Protein AF-A0A838SWS9-F1 (afdb_monomer_lite)

pLDDT: mean 94.21, std 5.0, range [66.69, 98.69]

Radius of gyration: 20.94 Å; chains: 1; bounding box: 54×45×56 Å

Structure (mmCIF, N/CA/C/O backbone):
data_AF-A0A838SWS9-F1
#
_entry.id   AF-A0A838SWS9-F1
#
loop_
_atom_site.group_PDB
_atom_site.id
_atom_site.type_symbol
_atom_site.label_atom_id
_atom_site.label_alt_id
_atom_site.label_comp_id
_atom_site.label_asym_id
_atom_site.label_entity_id
_atom_site.label_seq_id
_atom_site.pdbx_PDB_ins_code
_atom_site.Cartn_x
_atom_site.Cartn_y
_atom_site.Cartn_z
_atom_site.occupancy
_atom_site.B_iso_or_equiv
_atom_site.auth_seq_id
_atom_site.auth_comp_id
_atom_site.auth_asym_id
_atom_site.auth_atom_id
_atom_site.pdbx_PDB_model_num
ATOM 1 N N . MET A 1 1 ? 19.872 -7.132 -28.339 1.00 75.12 1 MET A N 1
ATOM 2 C CA . MET A 1 1 ? 19.661 -6.910 -26.903 1.00 75.12 1 MET A CA 1
ATOM 3 C C . MET A 1 1 ? 18.243 -6.392 -26.783 1.00 75.12 1 MET A C 1
ATOM 5 O O . MET A 1 1 ? 17.844 -5.616 -27.650 1.00 75.12 1 MET A O 1
ATOM 9 N N . SER A 1 2 ? 17.439 -6.965 -25.895 1.00 94.00 2 SER A N 1
ATOM 10 C CA . SER A 1 2 ? 16.068 -6.491 -25.677 1.00 94.00 2 SER A CA 1
ATOM 11 C C . SER A 1 2 ? 16.090 -5.136 -24.941 1.00 94.00 2 SER A C 1
ATOM 13 O O . SER A 1 2 ? 17.104 -4.813 -24.317 1.00 94.00 2 SER A O 1
ATOM 15 N N . PRO A 1 3 ? 15.026 -4.311 -25.005 1.00 97.44 3 PRO A N 1
ATOM 16 C CA . PRO A 1 3 ? 14.966 -3.055 -24.250 1.00 97.44 3 PRO A CA 1
ATOM 17 C C . PRO A 1 3 ? 15.176 -3.226 -22.740 1.00 97.44 3 PRO A C 1
ATOM 19 O O . PRO A 1 3 ? 15.696 -2.324 -22.083 1.00 97.44 3 PRO A O 1
ATOM 22 N N . ASP A 1 4 ? 14.772 -4.367 -22.188 1.00 96.69 4 ASP A N 1
ATOM 23 C CA . ASP A 1 4 ? 14.960 -4.721 -20.788 1.00 96.69 4 ASP A CA 1
ATOM 24 C C . ASP A 1 4 ? 16.386 -5.187 -20.471 1.00 96.69 4 ASP A C 1
ATOM 26 O O . ASP A 1 4 ? 16.914 -4.780 -19.440 1.00 96.69 4 ASP A O 1
ATOM 30 N N . ASP A 1 5 ? 17.069 -5.901 -21.373 1.00 97.50 5 ASP A N 1
ATOM 31 C CA . ASP A 1 5 ? 18.508 -6.179 -21.229 1.00 97.50 5 ASP A CA 1
ATOM 32 C C . ASP A 1 5 ? 19.335 -4.874 -21.187 1.00 97.50 5 ASP A C 1
ATOM 34 O O . ASP A 1 5 ? 20.199 -4.707 -20.322 1.00 97.50 5 ASP A O 1
ATOM 38 N N . ASP A 1 6 ? 19.051 -3.929 -22.096 1.00 97.88 6 ASP A N 1
ATOM 39 C CA . ASP A 1 6 ? 19.736 -2.628 -22.151 1.00 97.88 6 ASP A CA 1
ATOM 40 C C . ASP A 1 6 ? 19.470 -1.814 -20.869 1.00 97.88 6 ASP A C 1
ATOM 42 O O . ASP A 1 6 ? 20.379 -1.210 -20.294 1.00 97.88 6 ASP A O 1
ATOM 46 N N . ALA A 1 7 ? 18.223 -1.818 -20.381 1.00 98.19 7 ALA A N 1
ATOM 47 C CA . ALA A 1 7 ? 17.853 -1.152 -19.134 1.00 98.19 7 ALA A CA 1
ATOM 48 C C . ALA A 1 7 ? 18.517 -1.798 -17.907 1.00 98.19 7 ALA A C 1
ATOM 50 O O . ALA A 1 7 ? 18.909 -1.091 -16.978 1.00 98.19 7 ALA A O 1
ATOM 51 N N . LEU A 1 8 ? 18.669 -3.123 -17.897 1.00 98.12 8 LEU A N 1
ATOM 52 C CA . LEU A 1 8 ? 19.320 -3.848 -16.810 1.00 98.12 8 LEU A CA 1
ATOM 53 C C . LEU A 1 8 ? 20.825 -3.556 -16.759 1.00 98.12 8 LEU A C 1
ATOM 55 O O . LEU A 1 8 ? 21.371 -3.356 -15.672 1.00 98.12 8 LEU A O 1
ATOM 59 N N . ALA A 1 9 ? 21.476 -3.468 -17.924 1.00 98.12 9 ALA A N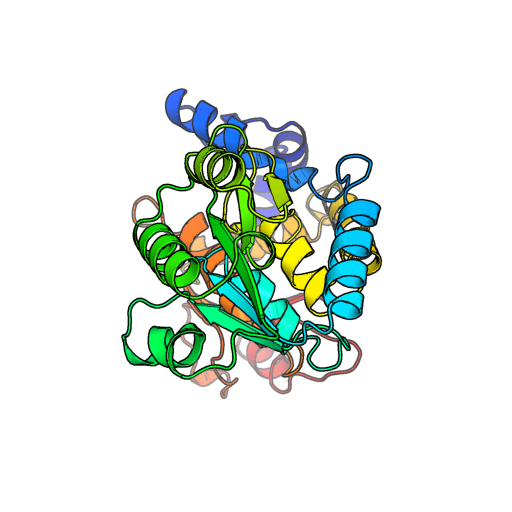 1
ATOM 60 C CA . ALA A 1 9 ? 22.862 -3.024 -18.035 1.00 98.12 9 ALA A CA 1
ATOM 61 C C . ALA A 1 9 ? 23.031 -1.582 -17.527 1.00 98.12 9 ALA A C 1
ATOM 63 O O . ALA A 1 9 ? 23.938 -1.317 -16.744 1.00 98.12 9 ALA A O 1
ATOM 64 N N . GLU A 1 10 ? 22.110 -0.672 -17.864 1.00 97.88 10 GLU A N 1
ATOM 65 C CA . GLU A 1 10 ? 22.128 0.704 -17.346 1.00 97.88 10 GLU A CA 1
ATOM 66 C C . GLU A 1 10 ? 22.010 0.752 -15.810 1.00 97.88 10 GLU A C 1
ATOM 68 O O . GLU A 1 10 ? 22.712 1.523 -15.154 1.00 97.88 10 GLU A O 1
ATOM 73 N N . LEU A 1 11 ? 21.142 -0.073 -15.210 1.00 97.94 11 LEU A N 1
ATOM 74 C CA . LEU A 1 11 ? 21.028 -0.164 -13.749 1.00 97.94 11 LEU A CA 1
ATOM 75 C C . LEU A 1 11 ? 22.335 -0.645 -13.101 1.00 97.94 11 LEU A C 1
ATOM 77 O O . LEU A 1 11 ? 22.675 -0.172 -12.014 1.00 97.94 11 LEU A O 1
ATOM 81 N N . ALA A 1 12 ? 23.058 -1.557 -13.757 1.00 97.94 12 ALA A N 1
ATOM 82 C CA . ALA A 1 12 ? 24.366 -2.024 -13.309 1.00 97.94 12 ALA A CA 1
ATOM 83 C C . ALA A 1 12 ? 25.438 -0.935 -13.439 1.00 97.94 12 ALA A C 1
ATOM 85 O O . ALA A 1 12 ? 26.102 -0.634 -12.453 1.00 97.94 12 ALA A O 1
ATOM 86 N N . ASP A 1 13 ? 25.541 -0.281 -14.597 1.00 98.00 13 ASP A N 1
ATOM 87 C CA . ASP A 1 13 ? 26.519 0.786 -14.857 1.00 98.00 13 ASP A CA 1
ATOM 88 C C . ASP A 1 13 ? 26.359 1.988 -13.912 1.00 98.00 13 ASP A C 1
ATOM 90 O O . ASP A 1 13 ? 27.308 2.729 -13.655 1.00 98.00 13 ASP A O 1
ATOM 94 N N . ARG A 1 14 ? 25.143 2.202 -13.396 1.00 97.06 14 ARG A N 1
ATOM 95 C CA . ARG A 1 14 ? 24.814 3.290 -12.465 1.00 97.06 14 ARG A CA 1
ATOM 96 C C . ARG A 1 14 ? 24.929 2.906 -10.991 1.00 97.06 14 ARG A C 1
ATOM 98 O O . ARG A 1 14 ? 24.596 3.751 -10.155 1.00 97.06 14 ARG A O 1
ATOM 105 N N . ASP A 1 15 ? 25.316 1.669 -10.676 1.00 97.25 15 ASP A N 1
ATOM 106 C CA . ASP A 1 15 ? 25.285 1.092 -9.325 1.00 97.25 15 ASP A CA 1
ATOM 107 C C . ASP A 1 15 ? 23.918 1.284 -8.636 1.00 97.25 15 ASP A C 1
ATOM 109 O O . ASP A 1 15 ? 23.822 1.514 -7.427 1.00 97.25 15 ASP A O 1
ATOM 113 N N . ALA A 1 16 ? 22.827 1.230 -9.412 1.00 97.50 16 ALA A N 1
ATOM 114 C CA . ALA A 1 16 ? 21.517 1.715 -8.979 1.00 97.50 16 ALA A CA 1
ATOM 115 C C . ALA A 1 16 ? 20.981 0.971 -7.747 1.00 97.50 16 ALA A C 1
ATOM 117 O O . ALA A 1 16 ? 20.386 1.590 -6.868 1.00 97.50 16 ALA A O 1
ATOM 118 N N . VAL A 1 17 ? 21.222 -0.342 -7.656 1.00 97.44 17 VAL A N 1
ATOM 119 C CA . VAL A 1 17 ? 20.806 -1.161 -6.505 1.00 97.44 17 VAL A CA 1
ATOM 120 C C . VAL A 1 17 ? 21.546 -0.736 -5.238 1.00 97.44 17 VAL A C 1
ATOM 122 O O . VAL A 1 17 ? 20.906 -0.480 -4.220 1.00 97.44 17 VAL A O 1
ATOM 125 N N . ALA A 1 18 ? 22.877 -0.630 -5.291 1.00 96.94 18 ALA A N 1
ATOM 126 C CA . ALA A 1 18 ? 23.679 -0.242 -4.133 1.00 96.94 18 ALA A CA 1
ATOM 127 C C . ALA A 1 18 ? 23.293 1.165 -3.655 1.00 96.94 18 ALA A C 1
ATOM 129 O O . ALA A 1 18 ? 22.954 1.356 -2.489 1.00 96.94 18 ALA A O 1
ATOM 130 N N . ARG A 1 19 ? 23.215 2.117 -4.588 1.00 96.81 19 ARG A N 1
ATOM 131 C CA . ARG A 1 19 ? 22.840 3.510 -4.319 1.00 96.81 19 ARG A CA 1
ATOM 132 C C . ARG A 1 19 ? 21.425 3.651 -3.758 1.00 96.81 19 ARG A C 1
ATOM 134 O O . ARG A 1 19 ? 21.206 4.468 -2.867 1.00 96.81 19 ARG A O 1
ATOM 141 N N . LEU A 1 20 ? 20.469 2.839 -4.219 1.00 96.00 20 LEU A N 1
ATOM 142 C CA . LEU A 1 20 ? 19.118 2.785 -3.649 1.00 96.00 20 LEU A CA 1
ATOM 143 C C . LEU A 1 20 ? 19.156 2.383 -2.167 1.00 96.00 20 LEU A C 1
ATOM 145 O O . LEU A 1 20 ? 18.559 3.071 -1.339 1.00 96.00 20 LEU A O 1
ATOM 149 N N . HIS A 1 21 ? 19.877 1.311 -1.822 1.00 94.06 21 HIS A N 1
ATOM 150 C CA . HIS A 1 21 ? 19.998 0.836 -0.433 1.00 94.06 21 HIS A CA 1
ATOM 151 C C . HIS A 1 21 ? 20.809 1.786 0.458 1.00 94.06 21 HIS A C 1
ATOM 153 O O . HIS A 1 21 ? 20.517 1.923 1.645 1.00 94.06 21 HIS A O 1
ATOM 159 N N . GLU A 1 22 ? 21.771 2.510 -0.113 1.00 94.94 22 GLU A N 1
ATOM 160 C CA . GLU A 1 22 ? 22.504 3.597 0.551 1.00 94.94 22 GLU A CA 1
ATOM 161 C C . GLU A 1 22 ? 21.679 4.886 0.697 1.00 94.94 22 GLU A C 1
ATOM 163 O O . GLU A 1 22 ? 22.129 5.841 1.333 1.00 94.94 22 GLU A O 1
ATOM 168 N N . ARG A 1 23 ? 20.453 4.911 0.153 1.00 94.69 23 ARG A N 1
ATOM 169 C CA . ARG A 1 23 ? 19.567 6.082 0.100 1.00 94.69 23 ARG A CA 1
ATOM 170 C C . ARG A 1 23 ? 20.204 7.282 -0.602 1.00 94.69 23 ARG A C 1
ATOM 172 O O . ARG A 1 23 ? 19.946 8.434 -0.244 1.00 94.69 23 ARG A O 1
ATOM 179 N N . ASP A 1 24 ? 21.023 7.025 -1.614 1.00 95.31 24 ASP A N 1
ATOM 180 C CA . ASP A 1 24 ? 21.655 8.071 -2.402 1.00 95.31 24 ASP A CA 1
ATOM 181 C C . ASP A 1 24 ? 20.617 8.784 -3.280 1.00 95.31 24 ASP A C 1
ATOM 183 O O . ASP A 1 24 ? 20.246 8.341 -4.369 1.00 95.31 24 ASP A O 1
ATOM 187 N N . ALA A 1 25 ? 20.162 9.941 -2.803 1.00 94.50 25 ALA A N 1
ATOM 188 C CA . ALA A 1 25 ? 19.169 10.758 -3.485 1.00 94.50 25 ALA A CA 1
ATOM 189 C C . ALA A 1 25 ? 19.637 11.279 -4.859 1.00 94.50 25 ALA A C 1
ATOM 191 O O . ALA A 1 25 ? 18.797 11.616 -5.700 1.00 94.50 25 ALA A O 1
ATOM 192 N N . THR A 1 26 ? 20.950 11.307 -5.121 1.00 93.94 26 THR A N 1
ATOM 193 C CA . THR A 1 26 ? 21.506 11.705 -6.425 1.00 93.94 26 THR A CA 1
ATOM 194 C C . THR A 1 26 ? 21.233 10.665 -7.519 1.00 93.94 26 THR A C 1
ATOM 196 O O . THR A 1 26 ? 21.432 10.941 -8.700 1.00 93.94 26 THR A O 1
ATOM 199 N N . LEU A 1 27 ? 20.711 9.480 -7.168 1.00 94.06 27 LEU A N 1
ATOM 200 C CA . LEU A 1 27 ? 20.246 8.485 -8.137 1.00 94.06 27 LEU A CA 1
ATOM 201 C C . LEU A 1 27 ? 19.077 9.006 -9.000 1.00 94.06 27 LEU A C 1
ATOM 203 O O . LEU A 1 27 ? 18.960 8.606 -10.161 1.00 94.06 27 LEU A O 1
ATOM 207 N N . TRP A 1 28 ? 18.241 9.905 -8.462 1.00 91.12 28 TRP A N 1
ATOM 208 C CA . TRP A 1 28 ? 17.036 10.409 -9.140 1.00 91.12 28 TRP A CA 1
ATOM 209 C C . TRP A 1 28 ? 17.176 11.811 -9.733 1.00 91.12 28 TRP A C 1
ATOM 211 O O . TRP A 1 28 ? 16.503 12.117 -10.715 1.00 91.12 28 TRP A O 1
ATOM 221 N N . SER A 1 29 ? 17.963 12.694 -9.118 1.00 90.25 29 SER A N 1
ATOM 222 C CA . SER A 1 29 ? 18.001 14.108 -9.502 1.00 90.25 29 SER A CA 1
ATOM 223 C C . SER A 1 29 ? 19.231 14.814 -8.946 1.00 90.25 29 SER A C 1
ATOM 225 O O . SER A 1 29 ? 19.588 14.601 -7.791 1.00 90.25 29 SER A O 1
ATOM 227 N N . ASP A 1 30 ? 19.801 15.739 -9.720 1.00 91.81 30 ASP A N 1
ATOM 228 C CA . ASP A 1 30 ? 20.849 16.667 -9.262 1.00 91.81 30 ASP A CA 1
ATOM 229 C C . ASP A 1 30 ? 20.278 17.893 -8.520 1.00 91.81 30 ASP A C 1
ATOM 231 O O . ASP A 1 30 ? 21.005 18.636 -7.861 1.00 91.81 30 ASP A O 1
ATOM 235 N N . ASP A 1 31 ? 18.962 18.117 -8.600 1.00 94.25 31 ASP A N 1
ATOM 236 C CA . ASP A 1 31 ? 18.295 19.200 -7.875 1.00 94.25 31 ASP A CA 1
ATOM 237 C C . ASP A 1 31 ? 18.232 18.935 -6.359 1.00 94.25 31 ASP A C 1
ATOM 239 O O . ASP A 1 31 ? 17.626 17.965 -5.895 1.00 94.25 31 ASP A O 1
ATOM 243 N N . ALA A 1 32 ? 18.803 19.848 -5.571 1.00 93.25 32 ALA A N 1
ATOM 244 C CA . ALA A 1 32 ? 18.921 19.716 -4.119 1.00 93.25 32 ALA A CA 1
ATOM 245 C C . ALA A 1 32 ? 17.575 19.772 -3.370 1.00 93.25 32 ALA A C 1
ATOM 247 O O . ALA A 1 32 ? 17.474 19.313 -2.227 1.00 93.25 32 ALA A O 1
ATOM 248 N N . GLN A 1 33 ? 16.531 20.375 -3.946 1.00 91.44 33 GLN A N 1
ATOM 249 C CA . GLN A 1 33 ? 15.196 20.326 -3.347 1.00 91.44 33 GLN A CA 1
ATOM 250 C C . GLN A 1 33 ? 14.572 18.944 -3.555 1.00 91.44 33 GLN A C 1
ATOM 252 O O . GLN A 1 33 ? 14.050 18.364 -2.603 1.00 91.44 33 GLN A O 1
ATOM 257 N N . HIS A 1 34 ? 14.686 18.387 -4.757 1.00 90.31 34 HIS A N 1
ATOM 258 C CA . HIS A 1 34 ? 14.217 17.047 -5.075 1.00 90.31 34 HIS A CA 1
ATOM 259 C C . HIS A 1 34 ? 14.965 15.983 -4.263 1.00 90.31 34 HIS A C 1
ATOM 261 O O . HIS A 1 34 ? 14.330 15.108 -3.679 1.00 90.31 34 HIS A O 1
ATOM 267 N N . GLN A 1 35 ? 16.287 16.104 -4.115 1.00 92.62 35 GLN A N 1
ATOM 268 C CA . GLN A 1 35 ? 17.073 15.179 -3.293 1.00 92.62 35 GLN A CA 1
ATOM 269 C C . GLN A 1 35 ? 16.602 15.141 -1.833 1.00 92.62 35 GLN A C 1
ATOM 271 O O . GLN A 1 35 ? 16.503 14.068 -1.245 1.00 92.62 35 GLN A O 1
ATOM 276 N N . ARG A 1 36 ? 16.242 16.297 -1.253 1.00 90.69 36 ARG A N 1
ATOM 277 C CA . ARG A 1 36 ? 15.675 16.360 0.106 1.00 90.69 36 ARG A CA 1
ATOM 278 C C . ARG A 1 36 ? 14.337 15.635 0.213 1.00 90.69 36 ARG A C 1
ATOM 280 O O . ARG A 1 36 ? 14.092 14.976 1.216 1.00 90.69 36 ARG A O 1
ATOM 287 N N . VAL A 1 37 ? 13.491 15.736 -0.813 1.00 90.25 37 VAL A N 1
ATOM 288 C CA . VAL A 1 37 ? 12.224 14.992 -0.863 1.00 90.25 37 VAL A CA 1
ATOM 289 C C . VAL A 1 37 ? 12.484 13.491 -0.956 1.00 90.25 37 VAL A C 1
ATOM 291 O O . VAL A 1 37 ? 11.846 12.732 -0.240 1.00 90.25 37 VAL A O 1
ATOM 294 N N . VAL A 1 38 ? 13.420 13.057 -1.801 1.00 90.50 38 VAL A N 1
ATOM 295 C CA . VAL A 1 38 ? 13.765 11.635 -1.953 1.00 90.50 38 VAL A CA 1
ATOM 296 C C . VAL A 1 38 ? 14.313 11.058 -0.651 1.00 90.50 38 VAL A C 1
ATOM 298 O O . VAL A 1 38 ? 13.845 10.012 -0.211 1.00 90.50 38 VAL A O 1
ATOM 301 N N . ALA A 1 39 ? 15.247 11.755 -0.000 1.00 86.12 39 ALA A N 1
ATOM 302 C CA . ALA A 1 39 ? 15.847 11.306 1.255 1.00 86.12 39 ALA A CA 1
ATOM 303 C C . ALA A 1 39 ? 14.800 11.056 2.363 1.00 86.12 39 ALA A C 1
ATOM 305 O O . ALA A 1 39 ? 14.968 10.143 3.164 1.00 86.12 39 ALA A O 1
ATOM 306 N N . ASP A 1 40 ? 13.693 11.808 2.361 1.00 88.25 40 ASP A N 1
ATOM 307 C CA . ASP A 1 40 ? 12.561 11.666 3.292 1.00 88.25 40 ASP A CA 1
ATOM 308 C C . ASP A 1 40 ? 11.468 10.690 2.792 1.00 88.25 40 ASP A C 1
ATOM 310 O O . ASP A 1 40 ? 10.322 10.724 3.241 1.00 88.25 40 ASP A O 1
ATOM 314 N N . ARG A 1 41 ? 11.741 9.856 1.781 1.00 92.19 41 ARG A N 1
ATOM 315 C CA . ARG A 1 41 ? 10.737 8.949 1.178 1.00 92.19 41 ARG A CA 1
ATOM 316 C C . ARG A 1 41 ? 11.229 7.517 0.969 1.00 92.19 41 ARG A C 1
ATOM 318 O O . ARG A 1 41 ? 10.533 6.730 0.329 1.00 92.19 41 ARG A O 1
ATOM 325 N N . LEU A 1 42 ? 12.396 7.169 1.512 1.00 94.69 42 LEU A N 1
ATOM 326 C CA . LEU A 1 42 ? 13.029 5.853 1.363 1.00 94.69 42 LEU A CA 1
ATOM 327 C C . LEU A 1 42 ? 12.929 4.968 2.617 1.00 94.69 42 LEU A C 1
ATOM 329 O O . LEU A 1 42 ? 13.575 3.924 2.682 1.00 94.69 42 LEU A O 1
ATOM 333 N N . GLY A 1 43 ? 12.100 5.331 3.603 1.00 93.88 43 GLY A N 1
ATOM 334 C CA . GLY A 1 43 ? 11.910 4.528 4.820 1.00 93.88 43 GLY A CA 1
ATOM 335 C C . GLY A 1 43 ? 11.337 3.131 4.560 1.00 93.88 43 GLY A C 1
ATOM 336 O O . GLY A 1 43 ? 11.584 2.192 5.315 1.00 93.88 43 GLY A O 1
ATOM 337 N N . TRP A 1 44 ? 10.614 2.963 3.448 1.00 94.50 44 TRP A N 1
ATOM 338 C CA . TRP A 1 44 ? 9.993 1.692 3.064 1.00 94.50 44 TRP A CA 1
ATOM 339 C C . TRP A 1 44 ? 11.012 0.580 2.781 1.00 94.50 44 TRP A C 1
ATOM 341 O O . TRP A 1 44 ? 10.666 -0.590 2.914 1.00 94.50 44 TRP A O 1
ATOM 351 N N . LEU A 1 45 ? 12.265 0.924 2.455 1.00 94.25 45 LEU A N 1
ATOM 352 C CA . LEU A 1 45 ? 13.339 -0.049 2.227 1.00 94.25 45 LEU A CA 1
ATOM 353 C C . LEU A 1 45 ? 13.637 -0.897 3.467 1.00 94.25 45 LEU A C 1
ATOM 355 O O . LEU A 1 45 ? 14.076 -2.034 3.331 1.00 94.25 45 LEU A O 1
ATOM 359 N N . ASP A 1 46 ? 13.379 -0.365 4.664 1.00 90.75 46 ASP A N 1
ATOM 360 C CA . ASP A 1 46 ? 13.715 -1.011 5.935 1.00 90.75 46 ASP A CA 1
ATOM 361 C C . ASP A 1 46 ? 12.488 -1.357 6.784 1.00 90.75 46 ASP A C 1
ATOM 363 O O . ASP A 1 46 ? 12.638 -1.890 7.882 1.00 90.75 46 ASP A O 1
ATOM 367 N N . VAL A 1 47 ? 11.273 -1.116 6.279 1.00 91.00 47 VAL A N 1
ATOM 368 C CA . VAL A 1 47 ? 10.023 -1.274 7.046 1.00 91.00 47 VAL A CA 1
ATOM 369 C C . VAL A 1 47 ? 9.818 -2.692 7.592 1.00 91.00 47 VAL A C 1
ATOM 371 O O . VAL A 1 47 ? 9.223 -2.868 8.651 1.00 91.00 47 VAL A O 1
ATOM 374 N N . THR A 1 48 ? 10.351 -3.704 6.902 1.00 86.62 48 THR A N 1
ATOM 375 C CA . THR A 1 48 ? 10.278 -5.116 7.310 1.00 86.62 48 THR A CA 1
ATOM 376 C C . THR A 1 48 ? 11.200 -5.446 8.480 1.00 86.62 48 THR A C 1
ATOM 378 O O . THR A 1 48 ? 11.015 -6.467 9.132 1.00 86.62 48 THR A O 1
ATOM 381 N N . SER A 1 49 ? 12.175 -4.586 8.783 1.00 80.62 49 SER A N 1
ATOM 382 C CA . SER A 1 49 ? 12.993 -4.658 10.002 1.00 80.62 49 SER A CA 1
ATOM 383 C C . SER A 1 49 ? 12.254 -4.001 11.175 1.00 80.62 49 SER A C 1
ATOM 385 O O . SER A 1 49 ? 12.865 -3.260 11.942 1.00 80.62 49 SER A O 1
ATOM 387 N N . ALA A 1 50 ? 10.928 -4.194 11.226 1.00 66.69 50 ALA A N 1
ATOM 388 C CA . ALA A 1 50 ? 9.961 -3.392 11.967 1.00 66.69 50 ALA A CA 1
ATOM 389 C C . ALA A 1 50 ? 10.452 -3.007 13.376 1.00 66.69 50 ALA A C 1
ATOM 391 O O . ALA A 1 50 ? 11.036 -3.851 14.060 1.00 66.69 50 ALA A O 1
ATOM 392 N N . PRO A 1 51 ? 10.189 -1.768 13.843 1.00 69.19 51 PRO A N 1
ATOM 393 C CA . PRO A 1 51 ? 10.605 -1.332 15.169 1.00 69.19 51 PRO A CA 1
ATOM 394 C C . PRO A 1 51 ? 10.166 -2.307 16.263 1.00 69.19 51 PRO A C 1
ATOM 396 O O . PRO A 1 51 ? 9.030 -2.799 16.258 1.00 69.19 51 PRO A O 1
ATOM 399 N N . ASP A 1 52 ? 11.065 -2.544 17.220 1.00 73.19 52 ASP A N 1
ATOM 400 C CA . ASP A 1 52 ? 10.831 -3.436 18.352 1.00 73.19 52 ASP A CA 1
ATOM 401 C C . ASP A 1 52 ? 9.446 -3.194 18.976 1.00 73.19 52 ASP A C 1
ATOM 403 O O . ASP A 1 52 ? 9.080 -2.079 19.357 1.00 73.19 52 ASP A O 1
ATOM 407 N N . GLY A 1 53 ? 8.653 -4.262 19.078 1.00 84.94 53 GLY A N 1
ATOM 408 C CA . GLY A 1 53 ? 7.345 -4.243 19.734 1.00 84.94 53 GLY A CA 1
ATOM 409 C C . GLY A 1 53 ? 6.133 -4.015 18.827 1.00 84.94 53 GLY A C 1
ATOM 410 O O . GLY A 1 53 ? 5.022 -4.265 19.297 1.00 84.94 53 GLY A O 1
ATOM 411 N N . TRP A 1 54 ? 6.293 -3.641 17.548 1.00 92.88 54 TRP A N 1
ATOM 412 C CA . TRP A 1 54 ? 5.159 -3.575 16.607 1.00 92.88 54 TRP A CA 1
ATOM 413 C C . TRP A 1 54 ? 4.364 -4.888 16.528 1.00 92.88 54 TRP A C 1
ATOM 415 O O . TRP A 1 54 ? 3.155 -4.830 16.751 1.00 92.88 54 TRP A O 1
ATOM 425 N N . PRO A 1 55 ? 4.981 -6.073 16.315 1.00 91.38 55 PRO A N 1
ATOM 426 C CA . PRO A 1 55 ? 4.228 -7.325 16.208 1.00 91.38 55 PRO A CA 1
ATOM 427 C C . PRO A 1 55 ? 3.362 -7.605 17.439 1.00 91.38 55 PRO A C 1
ATOM 429 O O . PRO A 1 55 ? 2.182 -7.931 17.324 1.00 91.38 55 PRO A O 1
ATOM 432 N N . ARG A 1 56 ? 3.936 -7.413 18.634 1.00 93.31 56 ARG A N 1
ATOM 433 C CA . ARG A 1 56 ? 3.220 -7.608 19.894 1.00 93.31 56 ARG A CA 1
ATOM 434 C C . ARG A 1 56 ? 2.057 -6.632 20.020 1.00 93.31 56 ARG A C 1
ATOM 436 O O . ARG A 1 56 ? 0.959 -7.045 20.359 1.00 93.31 56 ARG A O 1
ATOM 443 N N . ARG A 1 57 ? 2.298 -5.354 19.732 1.00 95.62 57 ARG A N 1
ATOM 444 C CA . ARG A 1 57 ? 1.280 -4.311 19.820 1.00 95.62 57 ARG A CA 1
ATOM 445 C C . ARG A 1 57 ? 0.095 -4.605 18.899 1.00 95.62 57 ARG A C 1
ATOM 447 O O . ARG A 1 57 ? -1.038 -4.560 19.350 1.00 95.62 57 ARG A O 1
ATOM 454 N N . LEU A 1 58 ? 0.359 -4.976 17.645 1.00 96.62 58 LEU A N 1
ATOM 455 C CA . LEU A 1 58 ? -0.680 -5.363 16.687 1.00 96.62 58 LEU A CA 1
ATOM 456 C C . LEU A 1 58 ? -1.498 -6.568 17.177 1.00 96.62 58 LEU A C 1
ATOM 458 O O . LEU A 1 58 ? -2.729 -6.547 17.116 1.00 96.62 58 LEU A O 1
ATOM 462 N N . ALA A 1 59 ? -0.823 -7.596 17.702 1.00 95.31 59 ALA A N 1
ATOM 463 C CA . ALA A 1 59 ? -1.476 -8.779 18.254 1.00 95.31 59 ALA A CA 1
ATOM 464 C C . ALA A 1 59 ? -2.338 -8.449 19.486 1.00 95.31 59 ALA A C 1
ATOM 466 O O . ALA A 1 59 ? -3.479 -8.908 19.574 1.00 95.31 59 ALA A O 1
ATOM 467 N N . ASP A 1 60 ? -1.823 -7.623 20.401 1.00 97.00 60 ASP A N 1
ATOM 468 C CA . ASP A 1 60 ? -2.525 -7.185 21.610 1.00 97.00 60 ASP A CA 1
ATOM 469 C C . ASP A 1 60 ? -3.787 -6.379 21.242 1.00 97.00 60 ASP A C 1
ATOM 471 O O . ASP A 1 60 ? -4.865 -6.643 21.779 1.00 97.00 60 ASP A O 1
ATOM 475 N N . THR A 1 61 ? -3.704 -5.465 20.268 1.00 97.62 61 THR A N 1
ATOM 476 C CA . THR A 1 61 ? -4.856 -4.681 19.787 1.00 97.62 61 THR A CA 1
ATOM 477 C C . THR A 1 61 ? -5.915 -5.567 19.129 1.00 97.62 61 THR A C 1
ATOM 479 O O . THR A 1 61 ? -7.105 -5.427 19.425 1.00 97.62 61 THR A O 1
ATOM 482 N N . ALA A 1 62 ? -5.513 -6.530 18.292 1.00 97.12 62 ALA A N 1
ATOM 483 C CA . ALA A 1 62 ? -6.443 -7.481 17.683 1.00 97.12 62 ALA A CA 1
ATOM 484 C C . ALA A 1 62 ? -7.113 -8.396 18.727 1.00 97.12 62 ALA A C 1
ATOM 486 O O . ALA A 1 62 ? -8.317 -8.651 18.658 1.00 97.12 62 ALA A O 1
ATOM 487 N N . ALA A 1 63 ? -6.368 -8.868 19.731 1.00 97.06 63 ALA A N 1
ATOM 488 C CA . ALA A 1 63 ? -6.916 -9.661 20.832 1.00 97.06 63 ALA A CA 1
ATOM 489 C C . ALA A 1 63 ? -7.888 -8.854 21.710 1.00 97.06 63 ALA A C 1
ATOM 491 O O . ALA A 1 63 ? -8.936 -9.371 22.112 1.00 97.06 63 ALA A O 1
ATOM 492 N N . ALA A 1 64 ? -7.576 -7.583 21.976 1.00 97.50 64 ALA A N 1
ATOM 493 C CA . ALA A 1 64 ? -8.440 -6.688 22.734 1.00 97.50 64 ALA A CA 1
ATOM 494 C C . ALA A 1 64 ? -9.754 -6.401 21.988 1.00 97.50 64 ALA A C 1
ATOM 496 O O . ALA A 1 64 ? -10.824 -6.508 22.584 1.00 97.50 64 ALA A O 1
ATOM 497 N N . ALA A 1 65 ? -9.700 -6.142 20.675 1.00 97.00 65 ALA A N 1
ATOM 498 C CA . ALA A 1 65 ? -10.897 -5.963 19.853 1.00 97.00 65 ALA A CA 1
ATOM 499 C C . ALA A 1 65 ? -11.828 -7.190 19.921 1.00 97.00 65 ALA A C 1
ATOM 501 O O . ALA A 1 65 ? -13.026 -7.047 20.177 1.00 97.00 65 ALA A O 1
ATOM 502 N N . ARG A 1 66 ? -11.275 -8.405 19.790 1.00 95.25 66 ARG A N 1
ATOM 503 C CA . ARG A 1 66 ? -12.046 -9.655 19.931 1.00 95.25 66 ARG A CA 1
ATOM 504 C C . ARG A 1 66 ? -12.654 -9.811 21.329 1.00 95.25 66 ARG A C 1
ATOM 506 O O . ARG A 1 66 ? -13.818 -10.185 21.452 1.00 95.25 66 ARG A O 1
ATOM 513 N N . SER A 1 67 ? -11.886 -9.507 22.377 1.00 96.44 67 SER A N 1
ATOM 514 C CA . SER A 1 67 ? -12.347 -9.595 23.773 1.00 96.44 67 SER A CA 1
ATOM 515 C C . SER A 1 67 ? -13.519 -8.650 24.056 1.00 96.44 67 SER A C 1
ATOM 517 O O . SER A 1 67 ? -14.449 -9.009 24.778 1.00 96.44 67 SER A O 1
ATOM 519 N N . ASP A 1 68 ? -13.532 -7.487 23.405 1.00 96.19 68 ASP A N 1
ATOM 520 C CA . ASP A 1 68 ? -14.615 -6.505 23.497 1.00 96.19 68 ASP A CA 1
ATOM 521 C C . ASP A 1 68 ? -15.824 -6.829 22.611 1.00 96.19 68 ASP A C 1
ATOM 523 O O . ASP A 1 68 ? -16.744 -6.010 22.502 1.00 96.19 68 ASP A O 1
ATOM 527 N N . ARG A 1 69 ? -15.835 -8.010 21.975 1.00 95.62 69 ARG A N 1
ATOM 528 C CA . ARG A 1 69 ? -16.866 -8.453 21.026 1.00 95.62 69 ARG A CA 1
ATOM 529 C C . ARG A 1 69 ? -17.041 -7.487 19.849 1.00 95.62 69 ARG A C 1
ATOM 531 O O . ARG A 1 69 ? -18.155 -7.289 19.371 1.00 95.62 69 ARG A O 1
ATOM 538 N N . ILE A 1 70 ? -15.941 -6.884 19.399 1.00 97.00 70 ILE A N 1
ATOM 539 C CA . ILE A 1 70 ? -15.892 -6.167 18.125 1.00 97.00 70 ILE A CA 1
ATOM 540 C C . ILE A 1 70 ? -15.803 -7.210 17.016 1.00 97.00 70 ILE A C 1
ATOM 542 O O . ILE A 1 70 ? -14.986 -8.127 17.098 1.00 97.00 70 ILE A O 1
ATOM 546 N N . ASP A 1 71 ? -16.627 -7.063 15.984 1.00 95.62 71 ASP A N 1
ATOM 547 C CA . ASP A 1 71 ? -16.635 -7.951 14.819 1.00 95.62 71 ASP A CA 1
ATOM 548 C C . ASP A 1 71 ? -16.553 -7.203 13.476 1.00 95.62 71 ASP A C 1
ATOM 550 O O . ASP A 1 71 ? -16.492 -7.835 12.418 1.00 95.62 71 ASP A O 1
ATOM 554 N N . ARG A 1 72 ? -16.501 -5.865 13.511 1.00 96.69 72 ARG A N 1
ATOM 555 C CA . ARG A 1 72 ? -16.418 -4.997 12.336 1.00 96.69 72 ARG A CA 1
ATOM 556 C C . ARG A 1 72 ? -15.314 -3.951 12.478 1.00 96.69 72 ARG A C 1
ATOM 558 O O . ARG A 1 72 ? -15.171 -3.316 13.518 1.00 96.69 72 ARG A O 1
ATOM 565 N N . LEU A 1 73 ? -14.557 -3.754 11.405 1.00 97.81 73 LEU A N 1
ATOM 566 C CA . LEU A 1 73 ? -13.555 -2.707 11.248 1.00 97.81 73 LEU A CA 1
ATOM 567 C C . LEU A 1 73 ? -14.085 -1.677 10.252 1.00 97.81 73 LEU A C 1
ATOM 569 O O . LEU A 1 73 ? -14.249 -2.000 9.081 1.00 97.81 73 LEU A O 1
ATOM 573 N N . VAL A 1 74 ? -14.316 -0.443 10.694 1.00 98.12 74 VAL A N 1
ATOM 574 C CA . VAL A 1 74 ? -14.542 0.696 9.796 1.00 98.12 74 VAL A CA 1
ATOM 575 C C . VAL A 1 74 ? -13.204 1.390 9.581 1.00 98.12 74 VAL A C 1
ATOM 577 O O . VAL A 1 74 ? -12.669 1.991 10.510 1.00 98.12 74 VAL A O 1
ATOM 580 N N . LEU A 1 75 ? -12.644 1.298 8.378 1.00 98.00 75 LEU A N 1
ATOM 581 C CA . LEU A 1 75 ? -11.372 1.934 8.044 1.00 98.00 75 LEU A CA 1
ATOM 582 C C . LEU A 1 75 ? -11.625 3.218 7.251 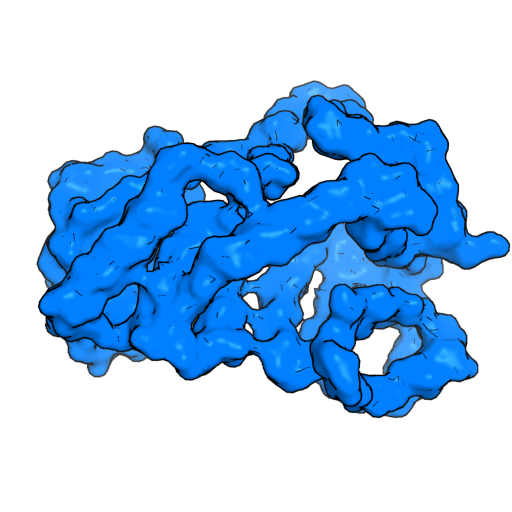1.00 98.00 75 LEU A C 1
ATOM 584 O O . LEU A 1 75 ? -12.009 3.163 6.086 1.00 98.00 75 LEU A O 1
ATOM 588 N N . ALA A 1 76 ? -11.383 4.363 7.884 1.00 97.75 76 ALA A N 1
ATOM 589 C CA . ALA A 1 76 ? -11.494 5.680 7.273 1.00 97.75 76 ALA A CA 1
ATOM 590 C C . ALA A 1 76 ? -10.116 6.167 6.810 1.00 97.75 76 ALA A C 1
ATOM 592 O O . ALA A 1 76 ? -9.284 6.564 7.627 1.00 97.75 76 ALA A O 1
ATOM 593 N N . GLY A 1 77 ? -9.867 6.149 5.505 1.00 94.75 77 GLY A N 1
ATOM 594 C CA . GLY A 1 77 ? -8.575 6.504 4.917 1.00 94.75 77 GLY A CA 1
ATOM 595 C C . GLY A 1 77 ? -8.658 6.565 3.397 1.00 94.75 77 GLY A C 1
ATOM 596 O O . GLY A 1 77 ? -9.558 5.978 2.817 1.00 94.75 77 GLY A O 1
ATOM 597 N N . MET A 1 78 ? -7.735 7.284 2.757 1.00 91.12 78 MET A N 1
ATOM 598 C CA . MET A 1 78 ? -7.730 7.482 1.300 1.00 91.12 78 MET A CA 1
ATOM 599 C C . MET A 1 78 ? -6.474 6.877 0.659 1.00 91.12 78 MET A C 1
ATOM 601 O O . MET A 1 78 ? -5.373 6.987 1.211 1.00 91.12 78 MET A O 1
ATOM 605 N N . GLY A 1 79 ? -6.615 6.301 -0.537 1.00 88.00 79 GLY A N 1
ATOM 606 C CA . GLY A 1 79 ? -5.497 5.827 -1.359 1.00 88.00 79 GLY A CA 1
ATOM 607 C C . GLY A 1 79 ? -4.636 4.784 -0.641 1.00 88.00 79 GLY A C 1
ATOM 608 O O . GLY A 1 79 ? -5.116 3.716 -0.276 1.00 88.00 79 GLY A O 1
ATOM 609 N N . GLY A 1 80 ? -3.365 5.105 -0.372 1.00 85.94 80 GLY A N 1
ATOM 610 C CA . GLY A 1 80 ? -2.438 4.167 0.283 1.00 85.94 80 GLY A CA 1
ATOM 611 C C . GLY A 1 80 ? -2.863 3.768 1.704 1.00 85.94 80 GLY A C 1
ATOM 612 O O . GLY A 1 80 ? -2.428 2.743 2.220 1.00 85.94 80 GLY A O 1
ATOM 613 N N . SER A 1 81 ? -3.750 4.554 2.322 1.00 88.56 81 SER A N 1
ATOM 614 C CA . SER A 1 81 ? -4.332 4.286 3.638 1.00 88.56 81 SER A CA 1
ATOM 615 C C . SER A 1 81 ? -5.569 3.370 3.606 1.00 88.56 81 SER A C 1
ATOM 617 O O . SER A 1 81 ? -6.036 3.007 4.686 1.00 88.56 81 SER A O 1
ATOM 619 N N . SER A 1 82 ? -6.088 2.993 2.426 1.00 92.31 82 SER A N 1
ATOM 620 C CA . SER A 1 82 ? -7.240 2.082 2.252 1.00 92.31 82 SER A CA 1
ATOM 621 C C . SER A 1 82 ? -6.961 0.886 1.331 1.00 92.31 82 SER A C 1
ATOM 623 O O . SER A 1 82 ? -7.388 -0.223 1.649 1.00 92.31 82 SER A O 1
ATOM 625 N N . LEU A 1 83 ? -6.190 1.068 0.253 1.00 94.31 83 LEU A N 1
ATOM 626 C CA . LEU A 1 83 ? -6.005 0.052 -0.793 1.00 94.31 83 LEU A CA 1
ATOM 627 C C . LEU A 1 83 ? -5.300 -1.218 -0.298 1.00 94.31 83 LEU A C 1
ATOM 629 O O . LEU A 1 83 ? -5.785 -2.318 -0.528 1.00 94.31 83 LEU A O 1
ATOM 633 N N . ALA A 1 84 ? -4.179 -1.105 0.423 1.00 94.06 84 ALA A N 1
ATOM 634 C CA . ALA A 1 84 ? -3.493 -2.293 0.945 1.00 94.06 84 ALA A CA 1
ATOM 635 C C . ALA A 1 84 ? -4.355 -3.084 1.961 1.00 94.06 84 ALA A C 1
ATOM 637 O O . ALA A 1 84 ? -4.456 -4.304 1.836 1.00 94.06 84 ALA A O 1
ATOM 638 N N . PRO A 1 85 ? -5.039 -2.435 2.923 1.00 94.44 85 PRO A N 1
ATOM 639 C CA . PRO A 1 85 ? -6.059 -3.090 3.745 1.00 94.44 85 PRO A CA 1
ATOM 640 C C . PRO A 1 85 ? -7.165 -3.799 2.954 1.00 94.44 85 PRO A C 1
ATOM 642 O O . PRO A 1 85 ? -7.573 -4.896 3.333 1.00 94.44 85 PRO A O 1
ATOM 645 N N . GLU A 1 86 ? -7.632 -3.208 1.853 1.00 95.62 86 GLU A N 1
ATOM 646 C CA . GLU A 1 86 ? -8.614 -3.838 0.969 1.00 95.62 86 GLU A CA 1
ATOM 647 C C . GLU A 1 86 ? -8.061 -5.098 0.293 1.00 95.62 86 GLU A C 1
ATOM 649 O O . GLU A 1 86 ? -8.743 -6.127 0.270 1.00 95.62 86 GLU A O 1
ATOM 654 N N . VAL A 1 87 ? -6.813 -5.050 -0.191 1.00 95.88 87 VAL A N 1
ATOM 655 C CA . VAL A 1 87 ? -6.105 -6.227 -0.720 1.00 95.88 87 VAL A CA 1
ATOM 656 C C . VAL A 1 87 ? -6.096 -7.337 0.324 1.00 95.88 87 VAL A C 1
ATOM 658 O O . VAL A 1 87 ? -6.511 -8.452 0.022 1.00 95.88 87 VAL A O 1
ATOM 661 N N . PHE A 1 88 ? -5.698 -7.042 1.565 1.00 95.69 88 PHE A N 1
ATOM 662 C CA . PHE A 1 88 ? -5.671 -8.049 2.627 1.00 95.69 88 PHE A CA 1
ATOM 663 C C . PHE A 1 88 ? -7.051 -8.657 2.890 1.00 95.69 88 PHE A C 1
ATOM 665 O O . PHE A 1 88 ? -7.165 -9.875 2.985 1.00 95.69 88 PHE A O 1
ATOM 672 N N . ALA A 1 89 ? -8.106 -7.843 2.948 1.00 95.31 89 ALA A N 1
ATOM 673 C CA . ALA A 1 89 ? -9.461 -8.338 3.178 1.00 95.31 89 ALA A CA 1
ATOM 674 C C . ALA A 1 89 ? -9.978 -9.238 2.041 1.00 95.31 89 ALA A C 1
ATOM 676 O O . ALA A 1 89 ? -10.693 -10.203 2.303 1.00 95.31 89 ALA A O 1
ATOM 677 N N . LYS A 1 90 ? -9.630 -8.932 0.785 1.00 95.31 90 LYS A N 1
ATOM 678 C CA . LYS A 1 90 ? -10.077 -9.700 -0.388 1.00 95.31 90 LYS A CA 1
ATOM 679 C C . LYS A 1 90 ? -9.233 -10.956 -0.641 1.00 95.31 90 LYS A C 1
ATOM 681 O O . LYS A 1 90 ? -9.782 -11.956 -1.089 1.00 95.31 90 LYS A O 1
ATOM 686 N N . VAL A 1 91 ? -7.927 -10.909 -0.367 1.00 94.31 91 VAL A N 1
ATOM 687 C CA . VAL A 1 91 ? -7.000 -12.046 -0.540 1.00 94.31 91 VAL A CA 1
ATOM 688 C C . VAL A 1 91 ? -7.118 -13.042 0.619 1.00 94.31 91 VAL A C 1
ATOM 690 O O . VAL A 1 91 ? -7.002 -14.246 0.406 1.00 94.31 91 VAL A O 1
ATOM 693 N N . PHE A 1 92 ? -7.411 -12.563 1.832 1.00 93.31 92 PHE A N 1
ATOM 694 C CA . PHE A 1 92 ? -7.578 -13.388 3.034 1.00 93.31 92 PHE A CA 1
ATOM 695 C C . PHE A 1 92 ? -9.008 -13.286 3.607 1.00 93.31 92 PHE A C 1
ATOM 697 O O . PHE A 1 92 ? -9.181 -12.867 4.756 1.00 93.31 92 PHE A O 1
ATOM 704 N N . PRO A 1 93 ? -10.054 -13.676 2.849 1.00 87.94 93 PRO A N 1
ATOM 705 C CA . PRO A 1 93 ? -11.448 -13.502 3.272 1.00 87.94 93 PRO A CA 1
ATOM 706 C C . PRO A 1 93 ? -11.800 -14.308 4.534 1.00 87.94 93 PRO A C 1
ATOM 708 O O . PRO A 1 93 ? -12.680 -13.911 5.297 1.00 87.94 93 PRO A O 1
ATOM 711 N N . ASP A 1 94 ? -11.075 -15.402 4.785 1.00 85.25 94 ASP A N 1
ATOM 712 C CA . ASP A 1 94 ? -11.270 -16.305 5.922 1.00 85.25 94 ASP A CA 1
ATOM 713 C C . ASP A 1 94 ? -10.278 -16.053 7.074 1.00 85.25 94 ASP A C 1
ATOM 715 O O . ASP A 1 94 ? -10.072 -16.924 7.919 1.00 85.25 94 ASP A O 1
ATOM 719 N N . GLY A 1 95 ? -9.668 -14.861 7.153 1.00 77.25 95 GLY A N 1
ATOM 720 C CA . GLY A 1 95 ? -8.688 -14.511 8.195 1.00 77.25 95 GLY A CA 1
ATOM 721 C C . GLY A 1 95 ? -9.206 -14.609 9.642 1.00 77.25 95 GLY A C 1
ATOM 722 O O . GLY A 1 95 ? -8.435 -14.526 10.595 1.00 77.25 95 GLY A O 1
ATOM 723 N N . GLY A 1 96 ? -10.514 -14.799 9.848 1.00 85.56 96 GLY A N 1
ATOM 724 C CA . GLY A 1 96 ? -11.106 -15.003 11.175 1.00 85.56 96 GLY A CA 1
ATOM 725 C C . GLY A 1 96 ? -11.063 -13.762 12.078 1.00 85.56 96 GLY A C 1
ATOM 726 O O . GLY A 1 96 ? -11.218 -13.874 13.298 1.00 85.56 96 GLY A O 1
ATOM 727 N N . GLY A 1 97 ? -10.808 -12.584 11.503 1.00 93.75 97 GLY A N 1
ATOM 728 C CA . GLY A 1 97 ? -10.833 -11.296 12.189 1.00 93.75 97 GLY A CA 1
ATOM 729 C C . GLY A 1 97 ? -12.112 -10.495 11.953 1.00 93.75 97 GLY A C 1
ATOM 730 O O . GLY A 1 97 ? -13.196 -11.036 11.737 1.00 93.75 97 GLY A O 1
ATOM 731 N N . LEU A 1 98 ? -11.976 -9.175 12.057 1.00 95.88 98 LEU A N 1
ATOM 732 C CA . LEU A 1 98 ? -13.063 -8.217 11.882 1.00 95.88 98 LEU A CA 1
ATOM 733 C C . LEU A 1 98 ? -13.496 -8.139 10.413 1.00 95.88 98 LEU A C 1
ATOM 735 O O . LEU A 1 98 ? -12.663 -8.171 9.515 1.00 95.88 98 LEU A O 1
ATOM 739 N N . ARG A 1 99 ? -14.789 -7.938 10.151 1.00 94.75 99 ARG A N 1
ATOM 740 C CA . ARG A 1 99 ? -15.287 -7.641 8.799 1.00 94.75 99 ARG A CA 1
ATOM 741 C C . ARG A 1 99 ? -14.931 -6.206 8.416 1.00 94.75 99 ARG A C 1
ATOM 743 O O . ARG A 1 99 ? -15.305 -5.280 9.137 1.00 94.75 99 ARG A O 1
ATOM 750 N N . LEU A 1 100 ? -14.252 -6.013 7.288 1.00 95.94 100 LEU A N 1
ATOM 751 C CA . LEU A 1 100 ? -13.876 -4.684 6.803 1.00 95.94 100 LEU A CA 1
ATOM 752 C C . LEU A 1 100 ? -15.076 -3.933 6.205 1.00 95.94 100 LEU A C 1
ATOM 754 O O . LEU A 1 100 ? -15.813 -4.466 5.379 1.00 95.94 100 LEU A O 1
ATOM 758 N N . ALA A 1 101 ? -15.221 -2.668 6.581 1.00 96.19 101 ALA A N 1
ATOM 759 C CA . ALA A 1 101 ? -15.996 -1.656 5.884 1.00 96.19 101 ALA A CA 1
ATOM 760 C C . ALA A 1 101 ? -15.067 -0.479 5.571 1.00 96.19 101 ALA A C 1
ATOM 762 O O . ALA A 1 101 ? -14.545 0.170 6.479 1.00 96.19 101 ALA A O 1
ATOM 763 N N . LEU A 1 102 ? -14.839 -0.225 4.286 1.00 95.75 102 LEU A N 1
ATOM 764 C CA . LEU A 1 102 ? -14.020 0.894 3.837 1.00 95.75 102 LEU A CA 1
ATOM 765 C C . LEU A 1 102 ? -14.839 2.181 3.825 1.00 95.75 102 LEU A C 1
ATOM 767 O O . LEU A 1 102 ? -15.990 2.201 3.385 1.00 95.75 102 LEU A O 1
ATOM 771 N N . LEU A 1 103 ? -14.222 3.250 4.313 1.00 96.50 103 LEU A N 1
ATOM 772 C CA . LEU A 1 103 ? -14.726 4.609 4.241 1.00 96.50 103 LEU A CA 1
ATOM 773 C C . LEU A 1 103 ? -13.662 5.492 3.581 1.00 96.50 103 LEU A C 1
ATOM 775 O O . LEU A 1 103 ? -12.920 6.225 4.234 1.00 96.50 103 LEU A O 1
ATOM 779 N N . ASP A 1 104 ? -13.592 5.372 2.261 1.00 94.69 104 ASP A N 1
ATOM 780 C CA . ASP A 1 104 ? -12.634 6.036 1.372 1.00 94.69 104 ASP A CA 1
ATOM 781 C C . ASP A 1 104 ? -13.332 6.807 0.235 1.00 94.69 104 ASP A C 1
ATOM 783 O O . ASP A 1 104 ? -12.723 7.213 -0.753 1.00 94.69 104 ASP A O 1
ATOM 787 N N . SER A 1 105 ? -14.641 7.029 0.379 1.00 94.75 105 SER A N 1
ATOM 788 C CA . SER A 1 105 ? -15.468 7.743 -0.584 1.00 94.75 105 SER A CA 1
ATOM 789 C C . SER A 1 105 ? -16.362 8.753 0.118 1.00 94.75 105 SER A C 1
ATOM 791 O O . SER A 1 105 ? -17.044 8.443 1.093 1.00 94.75 105 SER A O 1
ATOM 793 N N . THR A 1 106 ? -16.418 9.968 -0.426 1.00 94.38 106 THR A N 1
ATOM 794 C CA . THR A 1 106 ? -17.349 11.019 0.013 1.00 94.38 106 THR A CA 1
ATOM 795 C C . THR A 1 106 ? -18.762 10.821 -0.541 1.00 94.38 106 THR A C 1
ATOM 797 O O . THR A 1 106 ? -19.656 11.625 -0.270 1.00 94.38 106 THR A O 1
ATOM 800 N N . HIS A 1 107 ? -18.999 9.753 -1.312 1.00 96.06 107 HIS A N 1
ATOM 801 C CA . HIS A 1 107 ? -20.325 9.440 -1.821 1.00 96.06 107 HIS A CA 1
ATOM 802 C C . HIS A 1 107 ? -21.284 9.137 -0.653 1.00 96.06 107 HIS A C 1
ATOM 804 O O . HIS A 1 107 ? -21.026 8.209 0.118 1.00 96.06 107 HIS A O 1
ATOM 810 N N . PRO A 1 108 ? -22.440 9.823 -0.533 1.00 94.19 108 PRO A N 1
ATOM 811 C CA . PRO A 1 108 ? -23.311 9.688 0.638 1.00 94.19 108 PRO A CA 1
ATOM 812 C C . PRO A 1 108 ? -23.778 8.257 0.929 1.00 94.19 108 PRO A C 1
ATOM 814 O O . PRO A 1 108 ? -23.995 7.903 2.081 1.00 94.19 108 PRO A O 1
ATOM 817 N N . ALA A 1 109 ? -23.947 7.421 -0.101 1.00 95.25 109 ALA A N 1
ATOM 818 C CA . ALA A 1 109 ? -24.317 6.018 0.104 1.00 95.25 109 ALA A CA 1
ATOM 819 C C . ALA A 1 109 ? -23.181 5.180 0.713 1.00 95.25 109 ALA A C 1
ATOM 821 O O . ALA A 1 109 ? -23.466 4.276 1.491 1.00 95.25 109 ALA A O 1
ATOM 822 N N . ALA A 1 110 ? -21.919 5.487 0.391 1.00 93.94 110 ALA A N 1
ATOM 823 C CA . ALA A 1 110 ? -20.768 4.805 0.978 1.00 93.94 110 ALA A CA 1
ATOM 824 C C . ALA A 1 110 ? -20.621 5.190 2.457 1.00 93.94 110 ALA A C 1
ATOM 826 O O . ALA A 1 110 ? -20.499 4.315 3.309 1.00 93.94 110 ALA A O 1
ATOM 827 N N . VAL A 1 111 ? -20.757 6.486 2.767 1.00 95.56 111 VAL A N 1
ATOM 828 C CA . VAL A 1 111 ? -20.743 6.993 4.149 1.00 95.56 111 VAL A CA 1
ATOM 829 C C . VAL A 1 111 ? -21.853 6.349 4.984 1.00 95.56 111 VAL A C 1
ATOM 831 O O . VAL A 1 111 ? -21.570 5.817 6.054 1.00 95.56 111 VAL A O 1
ATOM 834 N N . ARG A 1 112 ? -23.093 6.307 4.471 1.00 93.62 112 ARG A N 1
ATOM 835 C CA . ARG A 1 112 ? -24.212 5.648 5.164 1.00 93.62 112 ARG A CA 1
ATOM 836 C C . ARG A 1 112 ? -23.962 4.165 5.413 1.00 93.62 112 ARG A C 1
ATOM 838 O O . ARG A 1 112 ? -24.157 3.694 6.526 1.00 93.62 112 ARG A O 1
ATOM 845 N N . ALA A 1 113 ? -23.491 3.434 4.404 1.00 93.88 113 ALA A N 1
ATOM 846 C CA . ALA A 1 113 ? -23.203 2.010 4.545 1.00 93.88 113 ALA A CA 1
ATOM 847 C C . ALA A 1 113 ? -22.080 1.735 5.566 1.00 93.88 113 ALA A C 1
ATOM 849 O O . ALA A 1 113 ? -22.118 0.738 6.291 1.00 93.88 113 ALA A O 1
ATOM 850 N N . ALA A 1 114 ? -21.073 2.609 5.638 1.00 94.56 114 ALA A N 1
ATOM 851 C CA . ALA A 1 114 ? -19.975 2.477 6.587 1.00 94.56 114 ALA A CA 1
ATOM 852 C C . ALA A 1 114 ? -20.386 2.863 8.018 1.00 94.56 114 ALA A C 1
ATOM 854 O O . ALA A 1 114 ? -20.018 2.152 8.956 1.00 94.56 114 ALA A O 1
ATOM 855 N N . LEU A 1 115 ? -21.155 3.943 8.182 1.00 93.06 115 LEU A N 1
ATOM 856 C CA . LEU A 1 115 ? -21.440 4.567 9.476 1.00 93.06 115 LEU A CA 1
ATOM 857 C C . LEU A 1 115 ? -22.932 4.567 9.833 1.00 93.06 115 LEU A C 1
ATOM 859 O O . LEU A 1 115 ? -23.314 3.892 10.782 1.00 93.06 115 LEU A O 1
ATOM 863 N N . ASP A 1 116 ? -23.761 5.301 9.090 1.00 85.88 116 ASP A N 1
ATOM 864 C CA . ASP A 1 116 ? -25.114 5.678 9.540 1.00 85.88 116 ASP A CA 1
ATOM 865 C C . ASP A 1 116 ? -26.105 4.508 9.634 1.00 85.88 116 ASP A C 1
ATOM 867 O O . ASP A 1 116 ? -26.895 4.432 10.572 1.00 85.88 116 ASP A O 1
ATOM 871 N N . ASP A 1 117 ? -26.066 3.596 8.662 1.00 89.12 117 ASP A N 1
ATOM 872 C CA . ASP A 1 117 ? -26.991 2.460 8.567 1.00 89.12 117 ASP A CA 1
ATOM 873 C C . ASP A 1 117 ? -26.434 1.203 9.263 1.00 89.12 117 ASP A C 1
ATOM 875 O O . ASP A 1 117 ? -27.068 0.144 9.260 1.00 89.12 117 ASP A O 1
ATOM 879 N N . ALA A 1 118 ? -25.231 1.290 9.835 1.00 87.75 118 ALA A N 1
ATOM 880 C CA . ALA A 1 118 ? -24.529 0.153 10.403 1.00 87.75 118 ALA A CA 1
ATOM 881 C C . ALA A 1 118 ? -24.672 0.057 11.927 1.00 87.75 118 ALA A C 1
ATOM 883 O O . ALA A 1 118 ? -24.773 1.055 12.637 1.00 87.75 118 ALA A O 1
ATOM 884 N N . ASP A 1 119 ? -24.596 -1.168 12.457 1.00 89.94 119 ASP A N 1
ATOM 885 C CA . ASP A 1 119 ? -24.449 -1.367 13.899 1.00 89.94 119 ASP A CA 1
ATOM 886 C C . ASP A 1 119 ? -23.015 -1.030 14.333 1.00 89.94 119 ASP A C 1
ATOM 888 O O . ASP A 1 119 ? -22.074 -1.811 14.168 1.00 89.94 119 ASP A O 1
ATOM 892 N N . LEU A 1 120 ? -22.846 0.168 14.889 1.00 94.88 120 LEU A N 1
ATOM 893 C CA . LEU A 1 120 ? -21.556 0.640 15.379 1.00 94.88 120 LEU A CA 1
ATOM 894 C C . LEU A 1 120 ? -21.222 0.144 16.794 1.00 94.88 120 LEU A C 1
ATOM 896 O O . LEU A 1 120 ? -20.085 0.300 17.235 1.00 94.88 120 LEU A O 1
ATOM 900 N N . SER A 1 121 ? -22.157 -0.508 17.500 1.00 92.88 121 SER A N 1
ATOM 901 C CA . SER A 1 121 ? -21.923 -0.999 18.870 1.00 92.88 121 SER A CA 1
ATOM 902 C C . SER A 1 121 ? -20.865 -2.112 18.947 1.00 92.88 121 SER A C 1
ATOM 904 O O . SER A 1 121 ? -20.227 -2.303 19.989 1.00 92.88 121 SER A O 1
ATOM 906 N N . THR A 1 122 ? -20.650 -2.797 17.823 1.00 95.12 122 THR A N 1
ATOM 907 C CA . THR A 1 122 ? -19.690 -3.889 17.598 1.00 95.12 122 THR A CA 1
ATOM 908 C C . THR A 1 122 ? -18.574 -3.499 16.619 1.00 95.12 122 THR A C 1
ATOM 910 O O . THR A 1 122 ? -17.824 -4.357 16.148 1.00 95.12 122 THR A O 1
ATOM 913 N N . SER A 1 123 ? -18.428 -2.202 16.322 1.00 97.44 123 SER A N 1
ATOM 914 C CA . SER A 1 123 ? -17.446 -1.682 15.366 1.00 97.44 123 SER A CA 1
ATOM 915 C C . SER A 1 123 ? -16.229 -1.046 16.051 1.00 97.44 123 SER A C 1
ATOM 917 O O . SER A 1 123 ? -16.342 -0.403 17.095 1.00 97.44 123 SER A O 1
ATOM 919 N N . LEU A 1 124 ? -15.058 -1.195 15.431 1.00 98.44 124 LEU A N 1
ATOM 920 C CA . LEU A 1 124 ? -13.855 -0.404 15.695 1.00 98.44 124 LEU A CA 1
ATOM 921 C C . LEU A 1 124 ? -13.621 0.522 14.504 1.00 98.44 124 LEU A C 1
ATOM 923 O O . LEU A 1 124 ? -13.527 0.049 13.372 1.00 98.44 124 LEU A O 1
ATOM 927 N N . VAL A 1 125 ? -13.505 1.822 14.752 1.00 98.50 125 VAL A N 1
ATOM 928 C CA . VAL A 1 125 ? -13.182 2.815 13.727 1.00 98.50 125 VAL A CA 1
ATOM 929 C C . VAL A 1 125 ? -11.679 3.068 13.743 1.00 98.50 125 VAL A C 1
ATOM 931 O O . VAL A 1 125 ? -11.136 3.554 14.732 1.00 98.50 125 VAL A O 1
ATOM 934 N N . VAL A 1 126 ? -11.000 2.756 12.645 1.00 98.62 126 VAL A N 1
ATOM 935 C CA . VAL A 1 126 ? -9.594 3.107 12.431 1.00 98.62 126 VAL A CA 1
ATOM 936 C C . VAL A 1 126 ? -9.542 4.290 11.474 1.00 98.62 126 VAL A C 1
ATOM 938 O O . VAL A 1 126 ? -9.939 4.177 10.318 1.00 98.62 126 VAL A O 1
ATOM 941 N N . VAL A 1 127 ? -9.044 5.427 11.951 1.00 98.44 127 VAL A N 1
ATOM 942 C CA . VAL A 1 127 ? -8.805 6.624 11.140 1.00 98.44 127 VAL A CA 1
ATOM 943 C C . VAL A 1 127 ? -7.343 6.632 10.710 1.00 98.44 127 VAL A C 1
ATOM 945 O O . VAL A 1 127 ? -6.439 6.586 11.542 1.00 98.44 127 VAL A O 1
ATOM 948 N N . SER A 1 128 ? -7.112 6.678 9.404 1.00 97.69 128 SER A N 1
ATOM 949 C CA . SER A 1 128 ? -5.823 6.409 8.776 1.00 97.69 128 SER A CA 1
ATOM 950 C C . SER A 1 128 ? -5.447 7.552 7.834 1.00 97.69 128 SER A C 1
ATOM 952 O O . SER A 1 128 ? -6.001 7.692 6.744 1.00 97.69 128 SER A O 1
ATOM 954 N N . SER A 1 129 ? -4.516 8.409 8.259 1.00 96.50 129 SER A N 1
ATOM 955 C CA . SER A 1 129 ? -4.007 9.514 7.438 1.00 96.50 129 SER A CA 1
ATOM 956 C C . SER A 1 129 ? -2.606 9.898 7.882 1.00 96.50 129 SER A C 1
ATOM 958 O O . SER A 1 129 ? -2.399 10.222 9.041 1.00 96.50 129 SER A O 1
ATOM 960 N N . LYS A 1 130 ? -1.653 9.924 6.945 1.00 93.12 130 LYS A N 1
ATOM 961 C CA . LYS A 1 130 ? -0.257 10.318 7.191 1.00 93.12 130 LYS A CA 1
ATOM 962 C C . LYS A 1 130 ? -0.143 11.715 7.806 1.00 93.12 130 LYS A C 1
ATOM 964 O O . LYS A 1 130 ? 0.425 11.888 8.878 1.00 93.12 130 LYS A O 1
ATOM 969 N N . SER A 1 131 ? -0.682 12.723 7.120 1.00 89.19 131 SER A N 1
ATOM 970 C CA . SER A 1 131 ? -0.596 14.116 7.568 1.00 89.19 131 SER A CA 1
ATOM 971 C C . SER A 1 131 ? -1.615 14.451 8.658 1.00 89.19 131 SER A C 1
ATOM 973 O O . SER A 1 131 ? -1.460 15.447 9.367 1.00 89.19 131 SER A O 1
ATOM 975 N N . GLY A 1 132 ? -2.691 13.665 8.764 1.00 90.88 132 GLY A N 1
ATOM 976 C CA . GLY A 1 132 ? -3.872 14.015 9.548 1.00 90.88 132 GLY A CA 1
ATOM 977 C C . GLY A 1 132 ? -4.633 15.226 9.000 1.00 90.88 132 GLY A C 1
ATOM 978 O O . GLY A 1 132 ? -5.493 15.768 9.687 1.00 90.88 132 GLY A O 1
ATOM 979 N N . THR A 1 133 ? -4.304 15.678 7.786 1.00 91.44 133 THR A N 1
ATOM 980 C CA . THR A 1 133 ? -4.900 16.863 7.147 1.00 91.44 133 THR A CA 1
ATOM 981 C C . THR A 1 133 ? -5.722 16.542 5.901 1.00 91.44 133 THR A C 1
ATOM 983 O O . THR A 1 133 ? -6.275 17.459 5.304 1.00 91.44 133 THR A O 1
ATOM 986 N N . THR A 1 134 ? -5.812 15.268 5.505 1.00 91.56 134 THR A N 1
ATOM 987 C CA . THR A 1 134 ? -6.698 14.810 4.422 1.00 91.56 134 THR A CA 1
ATOM 988 C C . THR A 1 134 ? -8.141 15.159 4.773 1.00 91.56 134 THR A C 1
ATOM 990 O O . THR A 1 134 ? -8.654 14.686 5.789 1.00 91.56 134 THR A O 1
ATOM 993 N N . GLU A 1 135 ? -8.781 16.009 3.972 1.00 94.19 135 GLU A N 1
ATOM 994 C CA . GLU A 1 135 ? -10.053 16.633 4.348 1.00 94.19 135 GLU A CA 1
ATOM 995 C C . GLU A 1 135 ? -11.174 15.602 4.476 1.00 94.19 135 GLU A C 1
ATOM 997 O O . GLU A 1 135 ? -11.894 15.595 5.471 1.00 94.19 135 GLU A O 1
ATOM 1002 N N . GLU A 1 136 ? -11.249 14.660 3.536 1.00 94.56 136 GLU A N 1
ATOM 1003 C CA . GLU A 1 136 ? -12.199 13.551 3.556 1.00 94.56 136 GLU A CA 1
ATOM 1004 C C . GLU A 1 136 ? -12.071 12.754 4.860 1.00 94.56 136 GLU A C 1
ATOM 1006 O O . GLU A 1 136 ? -13.047 12.571 5.587 1.00 94.56 136 GLU A O 1
ATOM 1011 N N . THR A 1 137 ? -10.843 12.362 5.221 1.00 94.88 137 THR A N 1
ATOM 1012 C CA . THR A 1 137 ? -10.567 11.605 6.449 1.00 94.88 137 THR A CA 1
ATOM 1013 C C . THR A 1 137 ? -10.901 12.398 7.713 1.00 94.88 137 THR A C 1
ATOM 1015 O O . THR A 1 137 ? -11.398 11.816 8.675 1.00 94.88 137 THR A O 1
ATOM 1018 N N . ARG A 1 138 ? -10.686 13.720 7.728 1.00 96.12 138 ARG A N 1
ATOM 1019 C CA . ARG A 1 138 ? -11.077 14.583 8.857 1.00 96.12 138 ARG A CA 1
ATOM 1020 C C . ARG A 1 138 ? -12.591 14.654 9.016 1.00 96.12 138 ARG A C 1
ATOM 1022 O O . ARG A 1 138 ? -13.078 14.549 10.140 1.00 96.12 138 ARG A O 1
ATOM 1029 N N . CYS A 1 139 ? -13.329 14.786 7.914 1.00 96.19 139 CYS A N 1
ATOM 1030 C CA . CYS A 1 139 ? -14.788 14.741 7.932 1.00 96.19 139 CYS A CA 1
ATOM 1031 C C . CYS A 1 139 ? -15.294 13.391 8.455 1.00 96.19 139 CYS A C 1
ATOM 1033 O O . CYS A 1 139 ? -16.170 13.364 9.316 1.00 96.19 139 CYS A O 1
ATOM 1035 N N . PHE A 1 140 ? -14.709 12.279 8.002 1.00 96.69 140 PHE A N 1
ATOM 1036 C CA . PHE A 1 140 ? -15.063 10.942 8.486 1.00 96.69 140 PHE A CA 1
ATOM 1037 C C . PHE A 1 140 ? -14.764 10.761 9.974 1.00 96.69 140 PHE A C 1
ATOM 1039 O O . PHE A 1 140 ? -15.594 10.223 10.699 1.00 96.69 140 PHE A O 1
ATOM 1046 N N . ALA A 1 141 ? -13.609 11.238 10.442 1.00 97.19 141 ALA A N 1
ATOM 1047 C CA . ALA A 1 141 ? -13.230 11.170 11.848 1.00 97.19 141 ALA A CA 1
ATOM 1048 C C . ALA A 1 141 ? -14.177 11.980 12.742 1.00 97.19 141 ALA A C 1
ATOM 1050 O O . ALA A 1 141 ? -14.588 11.491 13.791 1.00 97.19 141 ALA A O 1
ATOM 1051 N N . ALA A 1 142 ? -14.534 13.199 12.322 1.00 97.12 142 ALA A N 1
ATOM 1052 C CA . ALA A 1 142 ? -15.486 14.039 13.039 1.00 97.12 142 ALA A CA 1
ATOM 1053 C C . ALA A 1 142 ? -16.870 13.377 13.106 1.00 97.12 142 ALA A C 1
ATOM 1055 O O . ALA A 1 142 ? -17.424 13.252 14.191 1.00 97.12 142 ALA A O 1
ATOM 1056 N N . HIS A 1 143 ? -17.373 12.878 11.972 1.00 97.19 143 HIS A N 1
ATOM 1057 C CA . HIS A 1 143 ? -18.670 12.199 11.906 1.00 97.19 143 HIS A CA 1
ATOM 1058 C C . HIS A 1 143 ? -18.697 10.925 12.758 1.00 97.19 143 HIS A C 1
ATOM 1060 O O . HIS A 1 143 ? -19.598 10.723 13.564 1.00 97.19 143 HIS A O 1
ATOM 1066 N N . ALA A 1 144 ? -17.663 10.085 12.667 1.00 97.06 144 ALA A N 1
ATOM 1067 C CA . ALA A 1 144 ? -17.561 8.883 13.490 1.00 97.06 144 ALA A CA 1
ATOM 1068 C C . ALA A 1 144 ? -17.513 9.207 14.994 1.00 97.06 144 ALA A C 1
ATOM 1070 O O . ALA A 1 144 ? -18.146 8.507 15.780 1.00 97.06 144 ALA A O 1
ATOM 1071 N N . ALA A 1 145 ? -16.823 10.278 15.399 1.00 97.06 145 ALA A N 1
ATOM 1072 C CA . ALA A 1 145 ? -16.741 10.701 16.799 1.00 97.06 145 ALA A CA 1
ATOM 1073 C C . ALA A 1 145 ? -18.086 11.178 17.384 1.00 97.06 145 ALA A C 1
ATOM 1075 O O . ALA A 1 145 ? -18.248 11.182 18.603 1.00 97.06 145 ALA A O 1
ATOM 1076 N N . GLU A 1 146 ? -19.057 11.553 16.546 1.00 96.75 146 GLU A N 1
ATOM 1077 C CA . GLU A 1 146 ? -20.434 11.830 16.984 1.00 96.75 146 GLU A CA 1
ATOM 1078 C C . GLU A 1 146 ? -21.238 10.543 17.238 1.00 96.75 146 GLU A C 1
ATOM 1080 O O . GLU A 1 146 ? -22.224 10.562 17.978 1.00 96.75 146 GLU A O 1
ATOM 1085 N N . LEU A 1 147 ? -20.818 9.421 16.644 1.00 96.88 147 LEU A N 1
ATOM 1086 C CA . LEU A 1 147 ? -21.567 8.164 16.615 1.00 96.88 147 LEU A CA 1
ATOM 1087 C C . LEU A 1 147 ? -21.009 7.088 17.553 1.00 96.88 147 LEU A C 1
ATOM 1089 O O . LEU A 1 147 ? -21.764 6.227 18.012 1.00 96.88 147 LEU A O 1
ATOM 1093 N N . VAL A 1 148 ? -19.703 7.102 17.833 1.00 96.75 148 VAL A N 1
ATOM 1094 C CA . VAL A 1 148 ? -19.042 6.090 18.668 1.00 96.75 148 VAL A CA 1
ATOM 1095 C C . VAL A 1 148 ? -18.287 6.707 19.837 1.00 96.75 148 VAL A C 1
ATOM 1097 O O . VAL A 1 148 ? -17.822 7.842 19.786 1.00 96.75 148 VAL A O 1
ATOM 1100 N N . ALA A 1 149 ? -18.144 5.933 20.912 1.00 97.00 149 ALA A N 1
ATOM 1101 C CA . ALA A 1 149 ? -17.334 6.338 22.051 1.00 97.00 149 ALA A CA 1
ATOM 1102 C C . ALA A 1 149 ? -15.832 6.379 21.681 1.00 97.00 149 ALA A C 1
ATOM 1104 O O . ALA A 1 149 ? -15.395 5.604 20.825 1.00 97.00 149 ALA A O 1
ATOM 1105 N N . PRO A 1 150 ? -15.013 7.234 22.328 1.00 97.44 150 PRO A N 1
ATOM 1106 C CA . PRO A 1 150 ? -13.583 7.355 22.017 1.00 97.44 150 PRO A CA 1
ATOM 1107 C C . PRO A 1 150 ? -12.794 6.036 22.083 1.00 97.44 150 PRO A C 1
ATOM 1109 O O . PRO A 1 150 ? -11.872 5.816 21.300 1.00 97.44 150 PRO A O 1
ATOM 1112 N N . ASP A 1 151 ? -13.180 5.109 22.960 1.00 96.38 151 ASP A N 1
ATOM 1113 C CA . ASP A 1 151 ? -12.572 3.778 23.085 1.00 96.38 151 ASP A CA 1
ATOM 1114 C C . ASP A 1 151 ? -12.882 2.837 21.899 1.00 96.38 151 ASP A C 1
ATOM 1116 O O . ASP A 1 151 ? -12.289 1.762 21.779 1.00 96.38 151 ASP A O 1
ATOM 1120 N N . ARG A 1 152 ? -13.770 3.244 20.983 1.00 97.56 152 ARG A N 1
ATOM 1121 C CA . ARG A 1 152 ? -14.028 2.590 19.690 1.00 97.56 152 ARG A CA 1
ATOM 1122 C C . ARG A 1 152 ? -13.262 3.225 18.531 1.00 97.56 152 ARG A C 1
ATOM 1124 O O . ARG A 1 152 ? -13.455 2.803 17.394 1.00 97.56 152 ARG A O 1
ATOM 1131 N N . MET A 1 153 ? -12.395 4.200 18.794 1.00 98.44 153 MET A N 1
ATOM 1132 C CA . MET A 1 153 ? -11.608 4.884 17.770 1.00 98.44 153 MET A CA 1
ATOM 1133 C C . MET A 1 153 ? -10.114 4.622 17.940 1.00 98.44 153 MET A C 1
ATOM 1135 O O . MET A 1 153 ? -9.586 4.632 19.050 1.00 98.44 153 MET A O 1
ATOM 1139 N N . VAL A 1 154 ? -9.421 4.408 16.827 1.00 98.69 154 VAL A N 1
ATOM 1140 C CA . VAL A 1 154 ? -7.968 4.223 16.750 1.00 98.69 154 VAL A CA 1
ATOM 1141 C C . VAL A 1 154 ? -7.425 5.101 15.631 1.00 98.69 154 VAL A C 1
ATOM 1143 O O . VAL A 1 154 ? -8.041 5.210 14.574 1.00 98.69 154 VAL A O 1
ATOM 1146 N N . ALA A 1 155 ? -6.263 5.712 15.841 1.00 98.50 155 ALA A N 1
ATOM 1147 C CA . ALA A 1 155 ? -5.569 6.480 14.809 1.00 98.50 155 ALA A CA 1
ATOM 1148 C C . ALA A 1 155 ? -4.341 5.728 14.284 1.00 98.50 155 ALA A C 1
ATOM 1150 O O . ALA A 1 155 ? -3.573 5.187 15.078 1.00 98.50 155 ALA A O 1
ATOM 1151 N N . VAL A 1 156 ? -4.112 5.770 12.969 1.00 98.06 156 VAL A N 1
ATOM 1152 C CA . VAL A 1 156 ? -2.823 5.456 12.330 1.00 98.06 156 VAL A CA 1
ATOM 1153 C C . VAL A 1 156 ? -2.350 6.683 11.563 1.00 98.06 156 VAL A C 1
ATOM 1155 O O . VAL A 1 156 ? -3.047 7.179 10.676 1.00 98.06 156 VAL A O 1
ATOM 1158 N N . THR A 1 157 ? -1.189 7.211 11.938 1.00 97.44 157 THR A N 1
ATOM 1159 C CA . THR A 1 157 ? -0.728 8.523 11.473 1.00 97.44 157 THR A CA 1
ATOM 1160 C C . THR A 1 157 ? 0.784 8.685 11.630 1.00 97.44 157 THR A C 1
ATOM 1162 O O . THR A 1 157 ? 1.433 7.836 12.239 1.00 97.44 157 THR A O 1
ATOM 1165 N N . ASP A 1 158 ? 1.359 9.772 11.121 1.00 94.88 158 ASP A N 1
ATOM 1166 C CA . ASP A 1 158 ? 2.765 10.106 11.372 1.00 94.88 158 ASP A CA 1
ATOM 1167 C C . ASP A 1 158 ? 2.955 10.877 12.686 1.00 94.88 158 ASP A C 1
ATOM 1169 O O . ASP A 1 158 ? 2.034 11.515 13.213 1.00 94.88 158 ASP A O 1
ATOM 1173 N N . ALA A 1 159 ? 4.190 10.851 13.192 1.00 92.19 159 ALA A N 1
ATOM 1174 C CA . ALA A 1 159 ? 4.589 11.590 14.385 1.00 92.19 159 ALA A CA 1
ATOM 1175 C C . ALA A 1 159 ? 4.382 13.105 14.209 1.00 92.19 159 ALA A C 1
ATOM 1177 O O . ALA A 1 159 ? 4.808 13.693 13.214 1.00 92.19 159 ALA A O 1
ATOM 1178 N N . GLY A 1 160 ? 3.757 13.749 15.194 1.00 93.12 160 GLY A N 1
ATOM 1179 C CA . GLY A 1 160 ? 3.489 15.190 15.204 1.00 93.12 160 GLY A CA 1
ATOM 1180 C C . GLY A 1 160 ? 2.355 15.637 14.275 1.00 93.12 160 GLY A C 1
ATOM 1181 O O . GLY A 1 160 ? 2.175 16.836 14.062 1.00 93.12 160 GLY A O 1
ATOM 1182 N N . SER A 1 161 ? 1.596 14.700 13.708 1.00 95.56 161 SER A N 1
ATOM 1183 C CA . SER A 1 161 ? 0.452 14.995 12.840 1.00 95.56 161 SER A CA 1
ATOM 1184 C C . SER A 1 161 ? -0.741 15.587 13.604 1.00 95.56 161 SER A C 1
ATOM 1186 O O . SER A 1 161 ? -0.903 15.401 14.813 1.00 95.56 161 SER A O 1
ATOM 1188 N N . HIS A 1 162 ? -1.643 16.254 12.874 1.00 95.62 162 HIS A N 1
ATOM 1189 C CA . HIS A 1 162 ? -2.897 16.756 13.448 1.00 95.62 162 HIS A CA 1
ATOM 1190 C C . HIS A 1 162 ? -3.765 15.624 14.018 1.00 95.62 162 HIS A C 1
ATOM 1192 O O . HIS A 1 162 ? -4.347 15.774 15.089 1.00 95.62 162 HIS A O 1
ATOM 1198 N N . LEU A 1 163 ? -3.800 14.479 13.328 1.00 97.19 163 LEU A N 1
ATOM 1199 C CA . LEU A 1 163 ? -4.561 13.306 13.749 1.00 97.19 163 LEU A CA 1
ATOM 1200 C C . LEU A 1 163 ? -3.990 12.683 15.030 1.00 97.19 163 LEU A C 1
ATOM 1202 O O . LEU A 1 163 ? -4.761 12.235 15.873 1.00 97.19 163 LEU A O 1
ATOM 1206 N N . GLU A 1 164 ? -2.665 12.699 15.224 1.00 97.75 164 GLU A N 1
ATOM 1207 C CA . GLU A 1 164 ? -2.069 12.256 16.489 1.00 97.75 164 GLU A CA 1
ATOM 1208 C C . GLU A 1 164 ? -2.553 13.128 17.652 1.00 97.75 164 GLU A C 1
ATOM 1210 O O . GLU A 1 164 ? -3.009 12.595 18.665 1.00 97.75 164 GLU A O 1
ATOM 1215 N N . ALA A 1 165 ? -2.475 14.454 17.503 1.00 97.12 165 ALA A N 1
ATOM 1216 C CA . ALA A 1 165 ? -2.927 15.385 18.533 1.00 97.12 165 ALA A CA 1
ATOM 1217 C C . ALA A 1 165 ? -4.424 15.204 18.824 1.00 97.12 165 ALA A C 1
ATOM 1219 O O . ALA A 1 165 ? -4.803 14.988 19.972 1.00 97.12 165 ALA A O 1
ATOM 1220 N N . GLN A 1 166 ? -5.259 15.180 17.779 1.00 97.25 166 GLN A N 1
ATOM 1221 C CA . GLN A 1 166 ? -6.702 14.977 17.901 1.00 97.25 166 GLN A CA 1
ATOM 1222 C C . GLN A 1 166 ? -7.042 13.689 18.660 1.00 97.25 166 GLN A C 1
ATOM 1224 O O . GLN A 1 166 ? -7.865 13.719 19.577 1.00 97.25 166 GLN A O 1
ATOM 1229 N N . ALA A 1 167 ? -6.425 12.566 18.287 1.00 98.06 167 ALA A N 1
ATOM 1230 C CA . ALA A 1 167 ? -6.709 11.269 18.887 1.00 98.06 167 ALA A CA 1
ATOM 1231 C C . ALA A 1 167 ? -6.298 11.219 20.366 1.00 98.06 167 ALA A C 1
ATOM 1233 O O . ALA A 1 167 ? -7.038 10.691 21.197 1.00 98.06 167 ALA A O 1
ATOM 1234 N N . ARG A 1 168 ? -5.146 11.809 20.713 1.00 98.00 168 ARG A N 1
ATOM 1235 C CA . ARG A 1 168 ? -4.682 11.904 22.106 1.00 98.00 168 ARG A CA 1
ATOM 1236 C C . ARG A 1 168 ? -5.585 12.807 22.944 1.00 98.00 168 ARG A C 1
ATOM 1238 O O . ARG A 1 168 ? -6.010 12.389 24.018 1.00 98.00 168 ARG A O 1
ATOM 1245 N N . ASP A 1 169 ? -5.910 13.998 22.446 1.00 98.00 169 ASP A N 1
ATOM 1246 C CA . ASP A 1 169 ? -6.743 14.980 23.152 1.00 98.00 169 ASP A CA 1
ATOM 1247 C C . ASP A 1 169 ? -8.172 14.468 23.369 1.00 98.00 169 ASP A C 1
ATOM 1249 O O . ASP A 1 169 ? -8.786 14.726 24.404 1.00 98.00 169 ASP A O 1
ATOM 1253 N N . SER A 1 170 ? -8.686 13.694 22.411 1.00 97.75 170 SER A N 1
ATOM 1254 C CA . SER A 1 170 ? -10.029 13.107 22.465 1.00 97.75 170 SER A CA 1
ATOM 1255 C C . SER A 1 170 ? -10.087 11.785 23.238 1.00 97.75 170 SER A C 1
ATOM 1257 O O . SER A 1 170 ? -11.165 11.207 23.363 1.00 97.75 170 SER A O 1
ATOM 1259 N N . GLY A 1 171 ? -8.955 11.280 23.743 1.00 98.06 171 GLY A N 1
ATOM 1260 C CA . GLY A 1 171 ? -8.897 10.030 24.505 1.00 98.06 171 GLY A CA 1
ATOM 1261 C C . GLY A 1 171 ? -9.247 8.790 23.682 1.00 98.06 171 GLY A C 1
ATOM 1262 O O . GLY A 1 171 ? -9.891 7.878 24.199 1.00 98.06 171 GLY A O 1
ATOM 1263 N N . TRP A 1 172 ? -8.863 8.762 22.403 1.00 98.31 172 TRP A N 1
ATOM 1264 C CA . TRP A 1 172 ? -9.070 7.592 21.552 1.00 98.31 172 TRP A CA 1
ATOM 1265 C C . TRP A 1 172 ? -8.332 6.374 22.102 1.00 98.31 172 TRP A C 1
ATOM 1267 O O . TRP A 1 172 ? -7.290 6.503 22.750 1.00 98.31 172 TRP A O 1
ATOM 1277 N N . ARG A 1 173 ? -8.867 5.185 21.809 1.00 97.44 173 ARG A N 1
ATOM 1278 C CA . ARG A 1 173 ? -8.372 3.901 22.318 1.00 97.44 173 ARG A CA 1
ATOM 1279 C C . ARG A 1 173 ? -6.865 3.753 22.168 1.00 97.44 173 ARG A C 1
ATOM 1281 O O . ARG A 1 173 ? -6.188 3.306 23.090 1.00 97.44 173 ARG A O 1
ATOM 1288 N N . GLU A 1 174 ? -6.356 4.078 20.982 1.00 97.56 174 GLU A N 1
ATOM 1289 C CA . GLU A 1 174 ? -4.955 3.883 20.653 1.00 97.56 174 GLU A CA 1
ATOM 1290 C C . GLU A 1 174 ? -4.492 4.774 19.491 1.00 97.56 174 GLU A C 1
ATOM 1292 O O . GLU A 1 174 ? -5.258 5.086 18.579 1.00 97.56 174 GLU A O 1
ATOM 1297 N N . VAL A 1 175 ? -3.209 5.157 19.510 1.00 98.12 175 VAL A N 1
ATOM 1298 C CA . VAL A 1 175 ? -2.556 5.919 18.433 1.00 98.12 175 VAL A CA 1
ATOM 1299 C C . VAL A 1 175 ? -1.316 5.184 17.936 1.00 98.12 175 VAL A C 1
ATOM 1301 O O . VAL A 1 175 ? -0.331 5.022 18.663 1.00 98.12 175 VAL A O 1
ATOM 1304 N N . PHE A 1 176 ? -1.355 4.74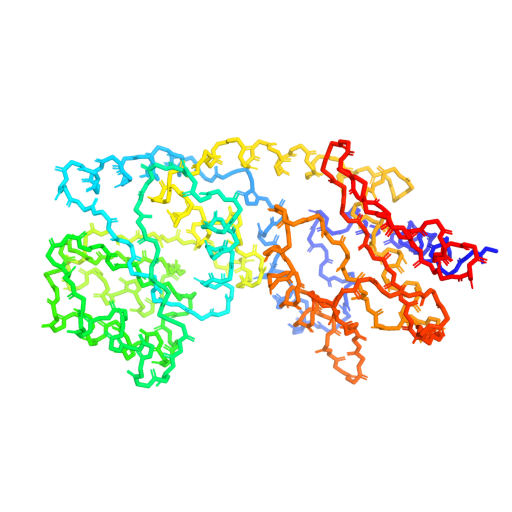2 16.687 1.00 97.56 176 PHE A N 1
ATOM 1305 C CA . PHE A 1 176 ? -0.261 4.104 15.971 1.00 97.56 176 PHE A CA 1
ATOM 1306 C C . PHE A 1 176 ? 0.519 5.155 15.187 1.00 97.56 176 PHE A C 1
ATOM 1308 O O . PHE A 1 176 ? 0.018 5.732 14.225 1.00 97.56 176 PHE A O 1
ATOM 1315 N N . VAL A 1 177 ? 1.751 5.401 15.629 1.00 95.31 177 VAL A N 1
ATOM 1316 C CA . VAL A 1 177 ? 2.645 6.398 15.038 1.00 95.31 177 VAL A CA 1
ATOM 1317 C C . VAL A 1 177 ? 3.613 5.699 14.092 1.00 95.31 177 VAL A C 1
ATOM 1319 O O . VAL A 1 177 ? 4.423 4.875 14.519 1.00 95.31 177 VAL A O 1
ATOM 1322 N N . ASN A 1 178 ? 3.508 6.022 12.809 1.00 92.81 178 ASN A N 1
ATOM 1323 C CA . ASN A 1 178 ? 4.324 5.485 11.733 1.00 92.81 178 ASN A CA 1
ATOM 1324 C C . ASN A 1 178 ? 5.549 6.385 11.454 1.00 92.81 178 ASN A C 1
ATOM 1326 O O . ASN A 1 178 ? 5.483 7.595 11.693 1.00 92.81 178 ASN A O 1
ATOM 1330 N N . PRO A 1 179 ? 6.662 5.836 10.926 1.00 90.56 179 PRO A N 1
ATOM 1331 C CA . PRO A 1 179 ? 7.774 6.642 10.436 1.00 90.56 179 PRO A CA 1
ATOM 1332 C C . PRO A 1 179 ? 7.342 7.615 9.332 1.00 90.56 179 PRO A C 1
ATOM 1334 O O . PRO A 1 179 ? 6.636 7.244 8.387 1.00 90.56 179 PRO A O 1
ATOM 1337 N N . GLY A 1 180 ? 7.789 8.868 9.457 1.00 90.94 180 GLY A N 1
ATOM 1338 C CA . GLY A 1 180 ? 7.436 9.956 8.542 1.00 90.94 180 GLY A CA 1
ATOM 1339 C C . GLY A 1 180 ? 8.052 9.834 7.146 1.00 90.94 180 GLY A C 1
ATOM 1340 O O . GLY A 1 180 ? 7.555 10.434 6.193 1.00 90.94 180 GLY A O 1
ATOM 1341 N N . ASP A 1 181 ? 9.071 8.996 6.994 1.00 92.31 181 ASP A N 1
ATOM 1342 C CA . ASP A 1 181 ? 9.835 8.801 5.764 1.00 92.31 181 ASP A CA 1
ATOM 1343 C C . ASP A 1 181 ? 9.268 7.703 4.839 1.00 92.31 181 ASP A C 1
ATOM 1345 O O . ASP A 1 181 ? 9.863 7.357 3.815 1.00 92.31 181 ASP A O 1
ATOM 1349 N N . ILE A 1 182 ? 8.091 7.155 5.166 1.00 93.62 182 ILE A N 1
ATOM 1350 C CA . ILE A 1 182 ? 7.371 6.173 4.345 1.00 93.62 182 ILE A CA 1
ATOM 1351 C C . ILE A 1 182 ? 6.227 6.873 3.601 1.00 93.62 182 ILE A C 1
ATOM 1353 O O . ILE A 1 182 ? 5.298 7.411 4.209 1.00 93.62 182 ILE A O 1
ATOM 1357 N N . GLY A 1 183 ? 6.283 6.890 2.266 1.00 91.62 183 GLY A N 1
ATOM 1358 C CA . GLY A 1 183 ? 5.205 7.430 1.429 1.00 91.62 183 GLY A CA 1
ATOM 1359 C C . GLY A 1 183 ? 3.938 6.566 1.468 1.00 91.62 183 GLY A C 1
ATOM 1360 O O . GLY A 1 183 ? 4.030 5.352 1.604 1.00 91.62 183 GLY A O 1
ATOM 1361 N N . GLY A 1 184 ? 2.759 7.176 1.291 1.00 91.50 184 GLY A N 1
ATOM 1362 C CA . GLY A 1 184 ? 1.463 6.484 1.415 1.00 91.50 184 GLY A CA 1
ATOM 1363 C C . GLY A 1 184 ? 1.320 5.246 0.522 1.00 91.50 184 GLY A C 1
ATOM 1364 O O . GLY A 1 184 ? 0.999 4.175 1.009 1.00 91.50 184 GLY A O 1
ATOM 1365 N N . ARG A 1 185 ? 1.652 5.332 -0.771 1.00 93.69 185 ARG A N 1
ATOM 1366 C CA . ARG A 1 185 ? 1.605 4.156 -1.667 1.00 93.69 185 ARG A CA 1
ATOM 1367 C C . ARG A 1 185 ? 2.630 3.055 -1.334 1.00 93.69 185 ARG A C 1
ATOM 1369 O O . ARG A 1 185 ? 2.490 1.935 -1.803 1.00 93.69 185 ARG A O 1
ATOM 1376 N N . TYR A 1 186 ? 3.624 3.353 -0.493 1.00 95.25 186 TYR A N 1
ATOM 1377 C CA . TYR A 1 186 ? 4.643 2.409 -0.014 1.00 95.25 186 TYR A CA 1
ATOM 1378 C C . TYR A 1 186 ? 4.391 1.930 1.432 1.00 95.25 186 TYR A C 1
ATOM 1380 O O . TYR A 1 186 ? 5.227 1.230 1.999 1.00 95.25 186 TYR A O 1
ATOM 1388 N N . SER A 1 187 ? 3.265 2.295 2.060 1.00 94.62 187 SER A N 1
ATOM 1389 C CA . SER A 1 187 ? 3.002 2.018 3.482 1.00 94.62 187 SER A CA 1
ATOM 1390 C C . SER A 1 187 ? 2.277 0.692 3.755 1.00 94.62 187 SER A C 1
ATOM 1392 O O . SER A 1 187 ? 1.942 0.400 4.903 1.00 94.62 187 SER A O 1
ATOM 1394 N N . ALA A 1 188 ? 2.082 -0.151 2.733 1.00 95.69 188 ALA A N 1
ATOM 1395 C CA . ALA A 1 188 ? 1.389 -1.439 2.849 1.00 95.69 188 ALA A CA 1
ATOM 1396 C C . ALA A 1 188 ? 1.980 -2.353 3.940 1.00 95.69 188 ALA A C 1
ATOM 1398 O O . ALA A 1 188 ? 1.243 -3.027 4.651 1.00 95.69 188 ALA A O 1
ATOM 1399 N N . LEU A 1 189 ? 3.306 -2.339 4.110 1.00 95.94 189 LEU A N 1
ATOM 1400 C CA . LEU A 1 189 ? 4.020 -3.133 5.120 1.00 95.94 189 LEU A CA 1
ATOM 1401 C C . LEU A 1 189 ? 4.324 -2.359 6.411 1.00 95.94 189 LEU A C 1
ATOM 1403 O O . LEU A 1 189 ? 4.985 -2.883 7.306 1.00 95.94 189 LEU A O 1
ATOM 1407 N N . SER A 1 190 ? 3.867 -1.111 6.514 1.00 95.88 190 SER A N 1
ATOM 1408 C CA . SER A 1 190 ? 3.990 -0.288 7.715 1.00 95.88 190 SER A CA 1
ATOM 1409 C C . SER A 1 190 ? 2.737 -0.424 8.593 1.00 95.88 190 SER A C 1
ATOM 1411 O O . SER A 1 190 ? 1.836 -1.201 8.273 1.00 95.88 190 SER A O 1
ATOM 1413 N N . LEU A 1 191 ? 2.627 0.335 9.692 1.00 96.00 191 LEU A N 1
ATOM 1414 C CA . LEU A 1 191 ? 1.424 0.320 10.542 1.00 96.00 191 LEU A CA 1
ATOM 1415 C C . LEU A 1 191 ? 0.131 0.647 9.775 1.00 96.00 191 LEU A C 1
ATOM 1417 O O . LEU A 1 191 ? -0.936 0.207 10.193 1.00 96.00 191 LEU A O 1
ATOM 1421 N N . PHE A 1 192 ? 0.224 1.365 8.651 1.00 96.38 192 PHE A N 1
ATOM 1422 C CA . PHE A 1 192 ? -0.918 1.689 7.793 1.00 96.38 192 PHE A CA 1
ATOM 1423 C C . PHE A 1 192 ? -1.593 0.452 7.196 1.00 96.38 192 PHE A C 1
ATOM 1425 O O . PHE A 1 192 ? -2.819 0.383 7.201 1.00 96.38 192 PHE A O 1
ATOM 1432 N N . GLY A 1 193 ? -0.822 -0.528 6.715 1.00 96.12 193 GLY A N 1
ATOM 1433 C CA . GLY A 1 193 ? -1.383 -1.788 6.219 1.00 96.12 193 GLY A CA 1
ATOM 1434 C C . GLY A 1 193 ? -1.424 -2.895 7.273 1.00 96.12 193 GLY A C 1
ATOM 1435 O O . GLY A 1 193 ? -2.387 -3.657 7.327 1.00 96.12 193 GLY A O 1
ATOM 1436 N N . MET A 1 194 ? -0.427 -2.959 8.160 1.00 96.81 194 MET A N 1
ATOM 1437 C CA . MET A 1 194 ? -0.270 -4.071 9.103 1.00 96.81 194 MET A CA 1
ATOM 1438 C C . MET A 1 194 ? -1.248 -4.022 10.278 1.00 96.81 194 MET A C 1
ATOM 1440 O O . MET A 1 194 ? -1.642 -5.078 10.771 1.00 96.81 194 MET A O 1
ATOM 1444 N N . LEU A 1 195 ? -1.703 -2.837 10.711 1.00 97.75 195 LEU A N 1
ATOM 1445 C CA . LEU A 1 195 ? -2.764 -2.769 11.720 1.00 97.75 195 LEU A CA 1
ATOM 1446 C C . LEU A 1 195 ? -4.100 -3.306 11.190 1.00 97.75 195 LEU A C 1
ATOM 1448 O O . LEU A 1 195 ? -4.648 -4.211 11.825 1.00 97.75 195 LEU A O 1
ATOM 1452 N N . PRO A 1 196 ? -4.627 -2.827 10.046 1.00 97.44 196 PRO A N 1
ATOM 1453 C CA . PRO A 1 196 ? -5.811 -3.430 9.450 1.00 97.44 196 PRO A CA 1
ATOM 1454 C C . PRO A 1 196 ? -5.635 -4.925 9.173 1.00 97.44 196 PRO A C 1
ATOM 1456 O O . PRO A 1 196 ? -6.527 -5.692 9.515 1.00 97.44 196 PRO A O 1
ATOM 1459 N N . ALA A 1 197 ? -4.483 -5.365 8.653 1.00 97.00 197 ALA A N 1
ATOM 1460 C CA . ALA A 1 197 ? -4.212 -6.785 8.411 1.00 97.00 197 ALA A CA 1
ATOM 1461 C C . ALA A 1 197 ? -4.339 -7.636 9.691 1.00 97.00 197 ALA A C 1
ATOM 1463 O O . ALA A 1 197 ? -5.053 -8.639 9.700 1.00 97.00 197 ALA A O 1
ATOM 1464 N N . ALA A 1 198 ? -3.731 -7.204 10.802 1.00 97.50 198 ALA A N 1
ATOM 1465 C CA . ALA A 1 198 ? -3.832 -7.905 12.083 1.00 97.50 198 ALA A CA 1
ATOM 1466 C C . ALA A 1 198 ? -5.276 -7.948 12.620 1.00 97.50 198 ALA A C 1
ATOM 1468 O O . ALA A 1 198 ? -5.719 -8.971 13.148 1.00 97.50 198 ALA A O 1
ATOM 1469 N N . LEU A 1 199 ? -6.029 -6.855 12.461 1.00 98.12 199 LEU A N 1
ATOM 1470 C CA . LEU A 1 199 ? -7.445 -6.776 12.837 1.00 98.12 199 LEU A CA 1
ATOM 1471 C C . LEU A 1 199 ? -8.332 -7.681 11.969 1.00 98.12 199 LEU A C 1
ATOM 1473 O O . LEU A 1 199 ? -9.289 -8.264 12.477 1.00 98.12 199 LEU A O 1
ATOM 1477 N N . LEU A 1 200 ? -7.991 -7.844 10.690 1.00 97.38 200 LEU A N 1
ATOM 1478 C CA . LEU A 1 200 ? -8.620 -8.782 9.751 1.00 97.38 200 LEU A CA 1
ATOM 1479 C C . LEU A 1 200 ? -8.233 -10.246 10.027 1.00 97.38 200 LEU A C 1
ATOM 1481 O O . LEU A 1 200 ? -8.876 -11.159 9.516 1.00 97.38 200 LEU A O 1
ATOM 1485 N N . GLY A 1 201 ? -7.241 -10.472 10.895 1.00 96.44 201 GLY A N 1
ATOM 1486 C CA . GLY A 1 201 ? -6.765 -11.795 11.294 1.00 96.44 201 GLY A CA 1
ATOM 1487 C C . GLY A 1 201 ? -5.712 -12.398 10.360 1.00 96.44 201 GLY A C 1
ATOM 1488 O O . GLY A 1 201 ? -5.411 -13.581 10.467 1.00 96.44 201 GLY A O 1
ATOM 1489 N N . VAL A 1 202 ? -5.118 -11.584 9.485 1.00 96.38 202 VAL A N 1
ATOM 1490 C CA . VAL A 1 202 ? -3.970 -11.977 8.659 1.00 96.38 202 VAL A CA 1
ATOM 1491 C C . VAL A 1 202 ? -2.736 -12.181 9.541 1.00 96.38 202 VAL A C 1
ATOM 1493 O O . VAL A 1 202 ? -2.487 -11.394 10.462 1.00 96.38 202 VAL A O 1
ATOM 1496 N N . ASP A 1 203 ? -1.936 -13.208 9.242 1.00 94.19 203 ASP A N 1
ATOM 1497 C CA . ASP A 1 203 ? -0.645 -13.425 9.898 1.00 94.19 203 ASP A CA 1
ATOM 1498 C C . ASP A 1 203 ? 0.383 -12.388 9.417 1.00 94.19 203 ASP A C 1
ATOM 1500 O O . ASP A 1 203 ? 1.115 -12.568 8.443 1.00 94.19 203 ASP A O 1
ATOM 1504 N N . VAL A 1 204 ? 0.430 -11.256 10.118 1.00 93.94 204 VAL A N 1
ATOM 1505 C CA . VAL A 1 204 ? 1.366 -10.164 9.814 1.00 93.94 204 VAL A CA 1
ATOM 1506 C C . VAL A 1 204 ? 2.831 -10.571 9.984 1.00 93.94 204 VAL A C 1
ATOM 1508 O O . VAL A 1 204 ? 3.699 -9.985 9.337 1.00 93.94 204 VAL A O 1
ATOM 1511 N N . ALA A 1 205 ? 3.130 -11.566 10.828 1.00 92.38 205 ALA A N 1
ATOM 1512 C CA . ALA A 1 205 ? 4.496 -12.040 11.013 1.00 92.38 205 ALA A CA 1
ATOM 1513 C C . ALA A 1 205 ? 4.961 -12.829 9.783 1.00 92.38 205 ALA A C 1
ATOM 1515 O O . ALA A 1 205 ? 6.087 -12.627 9.325 1.00 92.38 205 ALA A O 1
ATOM 1516 N N . GLU A 1 206 ? 4.089 -13.661 9.213 1.00 93.44 206 GLU A N 1
ATOM 1517 C CA . GLU A 1 206 ? 4.355 -14.369 7.960 1.00 93.44 206 GLU A CA 1
ATOM 1518 C C . GLU A 1 206 ? 4.510 -13.397 6.778 1.00 93.44 206 GLU A C 1
ATOM 1520 O O . GLU A 1 206 ? 5.477 -13.504 6.018 1.00 93.44 206 GLU A O 1
ATOM 1525 N N . ILE A 1 207 ? 3.641 -12.382 6.675 1.00 94.38 207 ILE A N 1
ATOM 1526 C CA . ILE A 1 207 ? 3.753 -11.331 5.648 1.00 94.38 207 ILE A CA 1
ATOM 1527 C C . ILE A 1 207 ? 5.097 -10.594 5.749 1.00 94.38 207 ILE A C 1
ATOM 1529 O O . ILE A 1 207 ? 5.798 -10.436 4.745 1.00 94.38 207 ILE A O 1
ATOM 1533 N N . TRP A 1 208 ? 5.500 -10.165 6.950 1.00 94.56 208 TRP A N 1
ATOM 1534 C CA . TRP A 1 208 ? 6.793 -9.503 7.137 1.00 94.56 208 TRP A CA 1
ATOM 1535 C C . TRP A 1 208 ? 7.981 -10.422 6.869 1.00 94.56 208 TRP A C 1
ATOM 1537 O O . TRP A 1 208 ? 8.972 -9.957 6.306 1.00 94.56 208 TRP A O 1
ATOM 1547 N N . LEU A 1 209 ? 7.895 -11.707 7.221 1.00 93.62 209 LEU A N 1
ATOM 1548 C CA . LEU A 1 209 ? 8.942 -12.681 6.919 1.00 93.62 209 LEU A CA 1
ATOM 1549 C C . LEU A 1 209 ? 9.131 -12.837 5.403 1.00 93.62 209 LEU A C 1
ATOM 1551 O O . LEU A 1 209 ? 10.258 -12.758 4.913 1.00 93.62 209 LEU A O 1
ATOM 1555 N N . GLY A 1 210 ? 8.037 -12.996 4.652 1.00 94.69 210 GLY A N 1
ATOM 1556 C CA . GLY A 1 210 ? 8.072 -13.054 3.189 1.00 94.69 210 GLY A CA 1
ATOM 1557 C C . GLY A 1 210 ? 8.668 -11.786 2.575 1.00 94.69 210 GLY A C 1
ATOM 1558 O O . GLY A 1 210 ? 9.565 -11.854 1.730 1.00 94.69 210 GLY A O 1
ATOM 1559 N N . ALA A 1 211 ? 8.249 -10.618 3.063 1.00 95.31 211 ALA A N 1
ATOM 1560 C CA . ALA A 1 211 ? 8.776 -9.340 2.605 1.00 95.31 211 ALA A CA 1
ATOM 1561 C C . ALA A 1 211 ? 10.268 -9.150 2.941 1.00 95.31 211 ALA A C 1
ATOM 1563 O O . ALA A 1 211 ? 11.022 -8.644 2.110 1.00 95.31 211 ALA A O 1
ATOM 1564 N N . ALA A 1 212 ? 10.726 -9.592 4.117 1.00 94.69 212 ALA A N 1
ATOM 1565 C CA . ALA A 1 212 ? 12.136 -9.551 4.503 1.00 94.69 212 ALA A CA 1
ATOM 1566 C C . ALA A 1 212 ? 13.003 -10.451 3.603 1.00 94.69 212 ALA A C 1
ATOM 1568 O O . ALA A 1 212 ? 14.086 -10.037 3.180 1.00 94.69 212 ALA A O 1
ATOM 1569 N N . ASN A 1 213 ? 12.503 -11.638 3.245 1.00 95.38 213 ASN A N 1
ATOM 1570 C CA . ASN A 1 213 ? 13.169 -12.532 2.297 1.00 95.38 213 ASN A CA 1
ATOM 1571 C C . ASN A 1 213 ? 13.278 -11.892 0.904 1.00 95.38 213 ASN A C 1
ATOM 1573 O O . ASN A 1 213 ? 14.346 -11.921 0.289 1.00 95.38 213 ASN A O 1
ATOM 1577 N N . MET A 1 214 ? 12.202 -11.264 0.414 1.00 96.12 214 MET A N 1
ATOM 1578 C CA . MET A 1 214 ? 12.231 -10.550 -0.867 1.00 96.12 214 MET A CA 1
ATOM 1579 C C . MET A 1 214 ? 13.201 -9.363 -0.827 1.00 96.12 214 MET A C 1
ATOM 1581 O O . MET A 1 214 ? 14.020 -9.208 -1.731 1.00 96.12 214 MET A O 1
ATOM 1585 N N . ARG A 1 215 ? 13.193 -8.574 0.255 1.00 95.50 215 ARG A N 1
ATOM 1586 C CA . ARG A 1 215 ? 14.152 -7.480 0.470 1.00 95.50 215 ARG A CA 1
ATOM 1587 C C . ARG A 1 215 ? 15.594 -7.972 0.363 1.00 95.50 215 ARG A C 1
ATOM 1589 O O . ARG A 1 215 ? 16.393 -7.320 -0.300 1.00 95.50 215 ARG A O 1
ATOM 1596 N N . GLN A 1 216 ? 15.923 -9.113 0.974 1.00 95.44 216 GLN A N 1
ATOM 1597 C CA . GLN A 1 216 ? 17.262 -9.699 0.887 1.00 95.44 216 GLN A CA 1
ATOM 1598 C C . GLN A 1 216 ? 17.629 -10.100 -0.548 1.00 95.44 216 GLN A C 1
ATOM 1600 O O . GLN A 1 216 ? 18.754 -9.857 -0.968 1.00 95.44 216 GLN A O 1
ATOM 1605 N N . ARG A 1 217 ? 16.704 -10.677 -1.326 1.00 96.38 217 ARG A N 1
ATOM 1606 C CA . ARG A 1 217 ? 16.951 -10.981 -2.751 1.00 96.38 217 ARG A CA 1
ATOM 1607 C C . ARG A 1 217 ? 17.200 -9.706 -3.562 1.00 96.38 217 ARG A C 1
ATOM 1609 O O . ARG A 1 217 ? 18.061 -9.684 -4.437 1.00 96.38 217 ARG A O 1
ATOM 1616 N N . CYS A 1 218 ? 16.510 -8.623 -3.217 1.00 96.94 218 CYS A N 1
ATOM 1617 C CA . CYS A 1 218 ? 16.653 -7.319 -3.856 1.00 96.94 218 CYS A CA 1
ATOM 1618 C C . CYS A 1 218 ? 17.932 -6.545 -3.472 1.00 96.94 218 CYS A C 1
ATOM 1620 O O . CYS A 1 218 ? 18.044 -5.367 -3.822 1.00 96.94 218 CYS A O 1
ATOM 1622 N N . THR A 1 219 ? 18.902 -7.157 -2.781 1.00 95.81 219 THR A N 1
ATOM 1623 C CA . THR A 1 219 ? 20.251 -6.586 -2.580 1.00 95.81 219 THR A CA 1
ATOM 1624 C C . THR A 1 219 ? 21.302 -7.173 -3.523 1.00 95.81 219 THR A C 1
ATOM 1626 O O . THR A 1 219 ? 22.422 -6.666 -3.572 1.00 95.81 219 THR A O 1
ATOM 1629 N N . ALA A 1 220 ? 20.962 -8.225 -4.278 1.00 97.12 220 ALA A N 1
ATOM 1630 C CA . ALA A 1 220 ? 21.864 -8.836 -5.246 1.00 97.12 220 ALA A CA 1
ATOM 1631 C C . ALA A 1 220 ? 22.201 -7.880 -6.407 1.00 97.12 220 ALA A C 1
ATOM 1633 O O . ALA A 1 220 ? 21.535 -6.857 -6.613 1.00 97.12 220 ALA A O 1
ATOM 1634 N N . ALA A 1 221 ? 23.226 -8.236 -7.190 1.00 96.38 221 ALA A N 1
ATOM 1635 C CA . ALA A 1 221 ? 23.543 -7.547 -8.439 1.00 96.38 221 ALA A CA 1
ATOM 1636 C C . ALA A 1 221 ? 22.314 -7.527 -9.371 1.00 96.38 221 ALA A C 1
ATOM 1638 O O . ALA A 1 221 ? 21.524 -8.469 -9.317 1.00 96.38 221 ALA A O 1
ATOM 1639 N N . PRO A 1 222 ? 22.141 -6.510 -10.240 1.00 97.06 222 PRO A N 1
ATOM 1640 C CA . PRO A 1 222 ? 20.922 -6.350 -11.041 1.00 97.06 222 PRO A CA 1
ATOM 1641 C C . PRO A 1 222 ? 20.465 -7.615 -11.779 1.00 97.06 222 PRO A C 1
ATOM 1643 O O . PRO A 1 222 ? 19.278 -7.924 -11.770 1.00 97.06 222 PRO A O 1
ATOM 1646 N N . VAL A 1 223 ? 21.402 -8.391 -12.335 1.00 96.50 223 VAL A N 1
ATOM 1647 C CA . VAL A 1 223 ? 21.107 -9.645 -13.052 1.00 96.50 223 VAL A CA 1
ATOM 1648 C C . VAL A 1 223 ? 20.469 -10.733 -12.182 1.00 96.50 223 VAL A C 1
ATOM 1650 O O . VAL A 1 223 ? 19.705 -11.532 -12.707 1.00 96.50 223 VAL A O 1
ATOM 1653 N N . ASP A 1 224 ? 20.713 -10.731 -10.871 1.00 97.19 224 ASP A N 1
ATOM 1654 C CA . ASP A 1 224 ? 20.183 -11.704 -9.903 1.00 97.19 224 ASP A CA 1
ATOM 1655 C C . ASP A 1 224 ? 19.117 -11.086 -8.975 1.00 97.19 224 ASP A C 1
ATOM 1657 O O . ASP A 1 224 ? 18.664 -11.708 -8.010 1.00 97.19 224 ASP A O 1
ATOM 1661 N N . ASN A 1 225 ? 18.731 -9.835 -9.231 1.00 98.12 225 ASN A N 1
ATOM 1662 C CA . ASN A 1 225 ? 17.860 -9.047 -8.373 1.00 98.12 225 ASN A CA 1
ATOM 1663 C C . ASN A 1 225 ? 16.454 -8.952 -8.986 1.00 98.12 225 ASN A C 1
ATOM 1665 O O . ASN A 1 225 ? 16.275 -8.220 -9.961 1.00 98.12 225 ASN A O 1
ATOM 1669 N N . PRO A 1 226 ? 15.434 -9.619 -8.412 1.00 97.69 226 PRO A N 1
ATOM 1670 C CA . PRO A 1 226 ? 14.097 -9.660 -9.009 1.00 97.69 226 PRO A CA 1
ATOM 1671 C C . PRO A 1 226 ? 13.453 -8.269 -9.112 1.00 97.69 226 PRO A C 1
ATOM 1673 O O . PRO A 1 226 ? 12.774 -7.967 -10.090 1.00 97.69 226 PRO A O 1
ATOM 1676 N N . GLY A 1 227 ? 13.714 -7.379 -8.148 1.00 97.50 227 GLY A N 1
ATOM 1677 C CA . GLY A 1 227 ? 13.239 -5.997 -8.207 1.00 97.50 227 GLY A CA 1
ATOM 1678 C C . GLY A 1 227 ? 13.897 -5.194 -9.332 1.00 97.50 227 GLY A C 1
ATOM 1679 O O . GLY A 1 227 ? 13.219 -4.433 -10.020 1.00 97.50 227 GLY A O 1
ATOM 1680 N N . ALA A 1 228 ? 15.202 -5.377 -9.555 1.00 98.25 228 ALA A N 1
ATOM 1681 C CA . ALA A 1 228 ? 15.922 -4.711 -10.641 1.00 98.25 228 ALA A CA 1
ATOM 1682 C C . ALA A 1 228 ? 15.520 -5.255 -12.019 1.00 98.25 228 ALA A C 1
ATOM 1684 O O . ALA A 1 228 ? 15.353 -4.470 -12.948 1.00 98.25 228 ALA A O 1
ATOM 1685 N N . GLN A 1 229 ? 15.307 -6.568 -12.140 1.00 98.56 229 GLN A N 1
ATOM 1686 C CA . GLN A 1 229 ? 14.795 -7.199 -13.358 1.00 98.56 229 GLN A CA 1
ATOM 1687 C C . GLN A 1 229 ? 13.404 -6.663 -13.720 1.00 98.56 229 GLN A C 1
ATOM 1689 O O . GLN A 1 229 ? 13.185 -6.249 -14.856 1.00 98.56 229 GLN A O 1
ATOM 1694 N N . LEU A 1 230 ? 12.486 -6.585 -12.749 1.00 98.38 230 LEU A N 1
ATOM 1695 C CA . LEU A 1 230 ? 11.158 -6.010 -12.969 1.00 98.38 230 LEU A CA 1
ATOM 1696 C C . LEU A 1 230 ? 11.234 -4.517 -13.335 1.00 98.38 230 LEU A C 1
ATOM 1698 O O . LEU A 1 230 ? 10.537 -4.063 -14.242 1.00 98.38 230 LEU A O 1
ATOM 1702 N N . ALA A 1 231 ? 12.106 -3.749 -12.675 1.00 97.75 231 ALA A N 1
ATOM 1703 C CA . ALA A 1 231 ? 12.321 -2.339 -12.998 1.00 97.75 231 ALA A CA 1
ATOM 1704 C C . ALA A 1 231 ? 12.885 -2.144 -14.416 1.00 97.75 231 ALA A C 1
ATOM 1706 O O . ALA A 1 231 ? 12.433 -1.249 -15.134 1.00 97.75 231 ALA A O 1
ATOM 1707 N N . ALA A 1 232 ? 13.837 -2.983 -14.833 1.00 98.50 232 ALA A N 1
ATOM 1708 C CA . ALA A 1 232 ? 14.404 -2.979 -16.178 1.00 98.50 232 ALA A CA 1
ATOM 1709 C C . ALA A 1 232 ? 13.358 -3.358 -17.232 1.00 98.50 232 ALA A C 1
ATOM 1711 O O . ALA A 1 232 ? 13.246 -2.670 -18.244 1.00 98.50 232 ALA A O 1
ATOM 1712 N N . PHE A 1 233 ? 12.535 -4.372 -16.954 1.00 98.69 233 PHE A N 1
ATOM 1713 C CA . PHE A 1 233 ? 11.405 -4.748 -17.797 1.00 98.69 233 PHE A CA 1
ATOM 1714 C C . PHE A 1 233 ? 10.437 -3.578 -17.994 1.00 98.69 233 PHE A C 1
ATOM 1716 O O . PHE A 1 233 ? 10.216 -3.121 -19.115 1.00 98.69 233 PHE A O 1
ATOM 1723 N N . MET A 1 234 ? 9.915 -3.028 -16.898 1.00 98.38 234 MET A N 1
ATOM 1724 C CA . MET A 1 234 ? 8.948 -1.931 -16.934 1.00 98.38 234 MET A CA 1
ATOM 1725 C C . MET A 1 234 ? 9.524 -0.674 -17.603 1.00 98.38 234 MET A C 1
ATOM 1727 O O . MET A 1 234 ? 8.903 -0.098 -18.494 1.00 98.38 234 MET A O 1
ATOM 1731 N N . GLY A 1 235 ? 10.714 -0.237 -17.187 1.00 97.38 235 GLY A N 1
ATOM 1732 C CA . GLY A 1 235 ? 11.333 0.995 -17.674 1.00 97.38 235 GLY A CA 1
ATOM 1733 C C . GLY A 1 235 ? 11.904 0.882 -19.089 1.00 97.38 235 GLY A C 1
ATOM 1734 O O . GLY A 1 235 ? 11.822 1.837 -19.863 1.00 97.38 235 GLY A O 1
ATOM 1735 N N . GLY A 1 236 ? 12.479 -0.266 -19.447 1.00 98.00 236 GLY A N 1
ATOM 1736 C CA . GLY A 1 236 ? 13.006 -0.543 -20.783 1.00 98.00 236 GLY A CA 1
ATOM 1737 C C . GLY A 1 236 ? 11.901 -0.531 -21.833 1.00 98.00 236 GLY A C 1
ATOM 1738 O O . GLY A 1 236 ? 11.971 0.234 -22.797 1.00 98.00 236 GLY A O 1
ATOM 1739 N N . TRP A 1 237 ? 10.834 -1.299 -21.602 1.00 98.19 237 TRP A N 1
ATOM 1740 C CA . TRP A 1 237 ? 9.712 -1.383 -22.536 1.00 98.19 237 TRP A CA 1
ATOM 1741 C C . TRP A 1 237 ? 8.896 -0.090 -22.613 1.00 98.19 237 TRP A C 1
ATOM 1743 O O . TRP A 1 237 ? 8.561 0.332 -23.721 1.00 98.19 237 TRP A O 1
ATOM 1753 N N . ALA A 1 238 ? 8.688 0.618 -21.499 1.00 97.81 238 ALA A N 1
ATOM 1754 C CA . ALA A 1 238 ? 8.039 1.931 -21.526 1.00 97.81 238 ALA A CA 1
ATOM 1755 C C . ALA A 1 238 ? 8.810 2.943 -22.393 1.00 97.81 238 ALA A C 1
ATOM 1757 O O . ALA A 1 238 ? 8.216 3.633 -23.220 1.00 97.81 238 ALA A O 1
ATOM 1758 N N . ARG A 1 239 ? 10.148 2.988 -22.283 1.00 96.69 239 ARG A N 1
ATOM 1759 C CA . ARG A 1 239 ? 10.999 3.841 -23.141 1.00 96.69 239 ARG A CA 1
ATOM 1760 C C . ARG A 1 239 ? 10.977 3.424 -24.612 1.00 96.69 239 ARG A C 1
ATOM 1762 O O . ARG A 1 239 ? 11.183 4.268 -25.480 1.00 96.69 239 ARG A O 1
ATOM 1769 N N . ALA A 1 240 ? 10.705 2.152 -24.889 1.00 97.06 240 ALA A N 1
ATOM 1770 C CA . ALA A 1 240 ? 10.529 1.620 -26.237 1.00 97.06 240 ALA A CA 1
ATOM 1771 C C . ALA A 1 240 ? 9.103 1.813 -26.801 1.00 97.06 240 ALA A C 1
ATOM 1773 O O . ALA A 1 240 ? 8.817 1.322 -27.892 1.00 97.06 240 ALA A O 1
ATOM 1774 N N . GLY A 1 241 ? 8.215 2.527 -26.096 1.00 96.81 241 GLY A N 1
ATOM 1775 C CA . GLY A 1 241 ? 6.845 2.818 -26.541 1.00 96.81 241 GLY A CA 1
ATOM 1776 C C . GLY A 1 241 ? 5.780 1.832 -26.050 1.00 96.81 241 GLY A C 1
ATOM 1777 O O . GLY A 1 241 ? 4.622 1.965 -26.435 1.00 96.81 241 GLY A O 1
ATOM 1778 N N . ARG A 1 242 ? 6.149 0.873 -25.191 1.00 97.81 242 ARG A N 1
ATOM 1779 C CA . ARG A 1 242 ? 5.237 -0.070 -24.524 1.00 97.81 242 ARG A CA 1
ATOM 1780 C C . ARG A 1 242 ? 4.969 0.367 -23.087 1.00 97.81 242 ARG A C 1
ATOM 1782 O O . ARG A 1 242 ? 5.452 -0.239 -22.134 1.00 97.81 242 ARG A O 1
ATOM 1789 N N . ASP A 1 243 ? 4.260 1.479 -22.940 1.00 97.19 243 ASP A N 1
ATOM 1790 C CA . ASP A 1 243 ? 4.021 2.159 -21.663 1.00 97.19 243 ASP A CA 1
ATOM 1791 C C . ASP A 1 243 ? 2.735 1.719 -20.940 1.00 97.19 243 ASP A C 1
ATOM 1793 O O . ASP A 1 243 ? 2.475 2.181 -19.828 1.00 97.19 243 ASP A O 1
ATOM 1797 N N . LYS A 1 244 ? 1.953 0.795 -21.516 1.00 98.19 244 LYS A N 1
ATOM 1798 C CA . LYS A 1 244 ? 0.766 0.201 -20.880 1.00 98.19 244 LYS A CA 1
ATOM 1799 C C . LYS A 1 244 ? 1.114 -1.146 -20.263 1.00 98.19 244 LYS A C 1
ATOM 1801 O O . LYS A 1 244 ? 1.184 -2.168 -20.952 1.00 98.19 244 LYS A O 1
ATOM 1806 N N . LEU A 1 245 ? 1.317 -1.137 -18.950 1.00 98.25 245 LEU A N 1
ATOM 1807 C CA . LEU A 1 245 ? 1.680 -2.310 -18.166 1.00 98.25 245 LEU A CA 1
ATOM 1808 C C . LEU A 1 245 ? 0.427 -3.067 -17.732 1.00 98.25 245 LEU A C 1
ATOM 1810 O O . LEU A 1 245 ? -0.280 -2.637 -16.827 1.00 98.25 245 LEU A O 1
ATOM 1814 N N . THR A 1 246 ? 0.164 -4.207 -18.350 1.00 97.75 246 THR A N 1
ATOM 1815 C CA . THR A 1 246 ? -0.986 -5.054 -18.022 1.00 97.75 246 THR A CA 1
ATOM 1816 C C . THR A 1 246 ? -0.592 -6.043 -16.937 1.00 97.75 246 THR A C 1
ATOM 1818 O O . THR A 1 246 ? 0.323 -6.842 -17.139 1.00 97.75 246 THR A O 1
ATOM 1821 N N . LEU A 1 247 ? -1.271 -5.992 -15.792 1.00 96.94 247 LEU A N 1
ATOM 1822 C CA . LEU A 1 247 ? -1.072 -6.953 -14.713 1.00 96.94 247 LEU A CA 1
ATOM 1823 C C . LEU A 1 247 ? -2.062 -8.106 -14.870 1.00 96.94 247 LEU A C 1
ATOM 1825 O O . LEU A 1 247 ? -3.274 -7.915 -14.764 1.00 96.94 247 LEU A O 1
ATOM 1829 N N . LEU A 1 248 ? -1.535 -9.306 -15.079 1.00 95.19 248 LEU A N 1
ATOM 1830 C CA . LEU A 1 248 ? -2.304 -10.540 -15.109 1.00 95.19 248 LEU A CA 1
ATOM 1831 C C . LEU A 1 248 ? -2.062 -11.284 -13.800 1.00 95.19 248 LEU A C 1
ATOM 1833 O O . LEU A 1 248 ? -0.926 -11.608 -13.468 1.00 95.19 248 LEU A O 1
ATOM 1837 N N . ALA A 1 249 ? -3.126 -11.546 -13.051 1.00 92.81 249 ALA A N 1
ATOM 1838 C CA . ALA A 1 249 ? -3.050 -12.228 -11.768 1.00 92.81 249 ALA A CA 1
ATOM 1839 C C . ALA A 1 249 ? -4.134 -13.310 -11.678 1.00 92.81 249 ALA A C 1
ATOM 1841 O O . ALA A 1 249 ? -5.235 -13.108 -12.204 1.00 92.81 249 ALA A O 1
ATOM 1842 N N . PRO A 1 250 ? -3.865 -14.447 -11.012 1.00 91.62 250 PRO A N 1
ATOM 1843 C CA . PRO A 1 250 ? -4.893 -15.436 -10.722 1.00 91.62 250 PRO A CA 1
ATOM 1844 C C . PRO A 1 250 ? -5.986 -14.814 -9.849 1.00 91.62 250 PRO A C 1
ATOM 1846 O O . PRO A 1 250 ? -5.752 -13.836 -9.136 1.00 91.62 250 PRO A O 1
ATOM 1849 N N . ALA A 1 251 ? -7.185 -15.400 -9.866 1.00 89.00 251 ALA A N 1
ATOM 1850 C CA . ALA A 1 251 ? -8.355 -14.835 -9.189 1.00 89.00 251 ALA A CA 1
ATOM 1851 C C . ALA A 1 251 ? -8.111 -14.537 -7.695 1.00 89.00 251 ALA A C 1
ATOM 1853 O O . ALA A 1 251 ? -8.579 -13.516 -7.196 1.00 89.00 251 ALA A O 1
ATOM 1854 N N . GLY A 1 252 ? -7.334 -15.381 -7.003 1.00 89.62 252 GLY A N 1
ATOM 1855 C CA . GLY A 1 252 ? -6.982 -15.185 -5.592 1.00 89.62 252 GLY A CA 1
ATOM 1856 C C . GLY A 1 252 ? -6.061 -13.988 -5.318 1.00 89.62 252 GLY A C 1
ATOM 1857 O O . GLY A 1 252 ? -6.054 -13.481 -4.203 1.00 89.62 252 GLY A O 1
ATOM 1858 N N . LEU A 1 253 ? -5.318 -13.509 -6.322 1.00 92.50 253 LEU A N 1
ATOM 1859 C CA . LEU A 1 253 ? -4.411 -12.356 -6.219 1.00 92.50 253 LEU A CA 1
ATOM 1860 C C . LEU A 1 253 ? -4.871 -11.143 -7.033 1.00 92.50 253 LEU A C 1
ATOM 1862 O O . LEU A 1 253 ? -4.259 -10.085 -6.927 1.00 92.50 253 LEU A O 1
ATOM 1866 N N . ALA A 1 254 ? -5.959 -11.253 -7.800 1.00 92.50 254 ALA A N 1
ATOM 1867 C CA . ALA A 1 254 ? -6.524 -10.148 -8.572 1.00 92.50 254 ALA A CA 1
ATOM 1868 C C . ALA A 1 254 ? -6.704 -8.839 -7.768 1.00 92.50 254 ALA A C 1
ATOM 1870 O O . ALA A 1 254 ? -6.372 -7.787 -8.317 1.00 92.50 254 ALA A O 1
ATOM 1871 N N . PRO A 1 255 ? -7.120 -8.858 -6.478 1.00 94.44 255 PRO A N 1
ATOM 1872 C CA . PRO A 1 255 ? -7.210 -7.642 -5.668 1.00 94.44 255 PRO A CA 1
ATOM 1873 C C . PRO A 1 255 ? -5.910 -6.839 -5.563 1.00 94.44 255 PRO A C 1
ATOM 1875 O O . PRO A 1 255 ? -5.965 -5.625 -5.406 1.00 94.44 255 PRO A O 1
ATOM 1878 N N . LEU A 1 256 ? -4.742 -7.487 -5.668 1.00 94.88 256 LEU A N 1
ATOM 1879 C CA . LEU A 1 256 ? -3.443 -6.813 -5.615 1.00 94.88 256 LEU A CA 1
ATOM 1880 C C . LEU A 1 256 ? -3.299 -5.749 -6.715 1.00 94.88 256 LEU A C 1
ATOM 1882 O O . LEU A 1 256 ? -2.579 -4.769 -6.522 1.00 94.88 256 LEU A O 1
ATOM 1886 N N . GLY A 1 257 ? -4.006 -5.923 -7.838 1.00 95.25 257 GLY A N 1
ATOM 1887 C CA . GLY A 1 257 ? -4.027 -4.975 -8.946 1.00 95.25 257 GLY A CA 1
ATOM 1888 C C . GLY A 1 257 ? -4.405 -3.560 -8.521 1.00 95.25 257 GLY A C 1
ATOM 1889 O O . GLY A 1 257 ? -3.693 -2.633 -8.887 1.00 95.25 257 GLY A O 1
ATOM 1890 N N . ASP A 1 258 ? -5.426 -3.392 -7.678 1.00 93.25 258 ASP A N 1
ATOM 1891 C CA . ASP A 1 258 ? -5.908 -2.068 -7.249 1.00 93.25 258 ASP A CA 1
ATOM 1892 C C . ASP A 1 258 ? -4.803 -1.279 -6.509 1.00 93.25 258 ASP A C 1
ATOM 1894 O O . ASP A 1 258 ? -4.607 -0.078 -6.705 1.00 93.25 258 ASP A O 1
ATOM 1898 N N . TRP A 1 259 ? -4.004 -1.968 -5.685 1.00 96.19 259 TRP A N 1
ATOM 1899 C CA . TRP A 1 259 ? -2.861 -1.355 -5.003 1.00 96.19 259 TRP A CA 1
ATOM 1900 C C . TRP A 1 259 ? -1.669 -1.117 -5.945 1.00 96.19 259 TRP A C 1
ATOM 1902 O O . TRP A 1 259 ? -1.029 -0.062 -5.882 1.00 96.19 259 TRP A O 1
ATOM 1912 N N . VAL A 1 260 ? -1.373 -2.066 -6.843 1.00 96.44 260 VAL A N 1
ATOM 1913 C CA . VAL A 1 260 ? -0.295 -1.933 -7.842 1.00 96.44 260 VAL A CA 1
ATOM 1914 C C . VAL A 1 260 ? -0.573 -0.785 -8.812 1.00 96.44 260 VAL A C 1
ATOM 1916 O O . VAL A 1 260 ? 0.357 -0.059 -9.171 1.00 96.44 260 VAL A O 1
ATOM 1919 N N . GLU A 1 261 ? -1.832 -0.575 -9.196 1.00 96.75 261 GLU A N 1
ATOM 1920 C CA . GLU A 1 261 ? -2.263 0.543 -10.034 1.00 96.75 261 GLU A CA 1
ATOM 1921 C C . GLU A 1 261 ? -1.817 1.871 -9.418 1.00 96.75 261 GLU A C 1
ATOM 1923 O O . GLU A 1 261 ? -1.094 2.643 -10.056 1.00 96.75 261 GLU A O 1
ATOM 1928 N N . GLN A 1 262 ? -2.150 2.104 -8.144 1.00 96.31 262 GLN A N 1
ATOM 1929 C CA . GLN A 1 262 ? -1.704 3.302 -7.438 1.00 96.31 262 GLN A CA 1
ATOM 1930 C C . GLN A 1 262 ? -0.174 3.382 -7.377 1.00 96.31 262 GLN A C 1
ATOM 1932 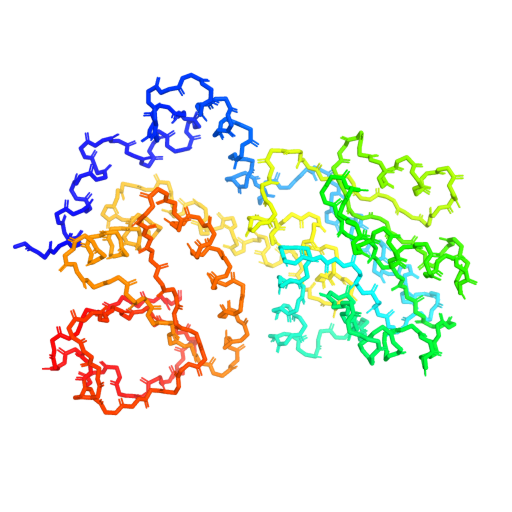O O . GLN A 1 262 ? 0.407 4.437 -7.658 1.00 96.31 262 GLN A O 1
ATOM 1937 N N . LEU A 1 263 ? 0.487 2.283 -7.000 1.00 96.88 263 LEU A N 1
ATOM 1938 C CA . LEU A 1 263 ? 1.936 2.246 -6.829 1.00 96.88 263 LEU A CA 1
ATOM 1939 C C . LEU A 1 263 ? 2.661 2.663 -8.112 1.00 96.88 263 LEU A C 1
ATOM 1941 O O . LEU A 1 263 ? 3.564 3.499 -8.051 1.00 96.88 263 LEU A O 1
ATOM 1945 N N . VAL A 1 264 ? 2.261 2.122 -9.262 1.00 97.62 264 VAL A N 1
ATOM 1946 C CA . VAL A 1 264 ? 2.901 2.392 -10.554 1.00 97.62 264 VAL A CA 1
ATOM 1947 C C . VAL A 1 264 ? 2.504 3.765 -11.088 1.00 97.62 264 VAL A C 1
ATOM 1949 O O . VAL A 1 264 ? 3.391 4.565 -11.411 1.00 97.62 264 VAL A O 1
ATOM 1952 N N . ALA A 1 265 ? 1.206 4.077 -11.143 1.00 97.06 265 ALA A N 1
ATOM 1953 C CA . ALA A 1 265 ? 0.713 5.313 -11.748 1.00 97.06 265 ALA A CA 1
ATOM 1954 C C . ALA A 1 265 ? 1.208 6.555 -10.994 1.00 97.06 265 ALA A C 1
ATOM 1956 O O . ALA A 1 265 ? 1.745 7.484 -11.601 1.00 97.06 265 ALA A O 1
ATOM 1957 N N . GLU A 1 266 ? 1.109 6.578 -9.661 1.00 95.50 266 GLU A N 1
ATOM 1958 C CA . GLU A 1 266 ? 1.537 7.746 -8.886 1.00 95.50 266 GLU A CA 1
ATOM 1959 C C . GLU A 1 266 ? 3.060 7.910 -8.808 1.00 95.50 266 GLU A C 1
ATOM 1961 O O . GLU A 1 266 ? 3.538 9.029 -8.567 1.00 95.50 266 GLU A O 1
ATOM 1966 N N . SER A 1 267 ? 3.822 6.820 -8.958 1.00 95.44 267 SER A N 1
ATOM 1967 C CA . SER A 1 267 ? 5.289 6.854 -8.914 1.00 95.44 267 SER A CA 1
ATOM 1968 C C . SER A 1 267 ? 5.891 7.266 -10.249 1.00 95.44 267 SER A C 1
ATOM 1970 O O . SER A 1 267 ? 6.828 8.061 -10.265 1.00 95.44 267 SER A O 1
ATOM 1972 N N . THR A 1 268 ? 5.350 6.756 -11.356 1.00 96.31 268 THR A N 1
ATOM 1973 C CA . THR A 1 268 ? 5.923 6.957 -12.693 1.00 96.31 268 THR A CA 1
ATOM 1974 C C . THR A 1 268 ? 5.274 8.111 -13.453 1.00 96.31 268 THR A C 1
ATOM 1976 O O . THR A 1 268 ? 5.958 8.762 -14.235 1.00 96.31 268 THR A O 1
ATOM 1979 N N . GLY A 1 269 ? 3.996 8.414 -13.193 1.00 96.50 269 GLY A N 1
ATOM 1980 C CA . GLY A 1 269 ? 3.234 9.494 -13.824 1.00 96.50 269 GLY A CA 1
ATOM 1981 C C . GLY A 1 269 ? 3.695 10.883 -13.383 1.00 96.50 269 GLY A C 1
ATOM 1982 O O . GLY A 1 269 ? 3.068 11.515 -12.525 1.00 96.50 269 GLY A O 1
ATOM 1983 N N . LYS A 1 270 ? 4.814 11.362 -13.932 1.00 92.75 270 LYS A N 1
ATOM 1984 C CA . LYS A 1 270 ? 5.459 12.640 -13.596 1.00 92.75 270 LYS A CA 1
ATOM 1985 C C . LYS A 1 270 ? 5.995 13.303 -14.858 1.00 92.75 270 LYS A C 1
ATOM 1987 O O . LYS A 1 270 ? 6.413 12.639 -15.788 1.00 92.75 270 LYS A O 1
ATOM 1992 N N . GLN A 1 271 ? 6.030 14.637 -14.874 1.00 91.00 271 GLN A N 1
ATOM 1993 C CA . GLN A 1 271 ? 6.736 15.409 -15.914 1.00 91.00 271 GLN A CA 1
ATOM 1994 C C . GLN A 1 271 ? 6.322 15.067 -17.365 1.00 91.00 271 GLN A C 1
ATOM 1996 O O . GLN A 1 271 ? 7.118 15.199 -18.288 1.00 91.00 271 GLN A O 1
ATOM 2001 N N . GLY A 1 272 ? 5.069 14.649 -17.575 1.00 92.50 272 GLY A N 1
ATOM 2002 C CA . GLY A 1 272 ? 4.561 14.271 -18.897 1.00 92.50 272 GLY A CA 1
ATOM 2003 C C . GLY A 1 272 ? 4.974 12.874 -19.372 1.00 92.50 272 GLY A C 1
ATOM 2004 O O . GLY A 1 272 ? 4.708 12.541 -20.522 1.00 92.50 272 GLY A O 1
ATOM 2005 N N . THR A 1 273 ? 5.592 12.063 -18.512 1.00 94.25 273 THR A N 1
ATOM 2006 C CA . THR A 1 273 ? 5.902 10.649 -18.752 1.00 94.25 273 THR A CA 1
ATOM 2007 C C . THR A 1 273 ? 5.219 9.773 -17.702 1.00 94.25 273 THR A C 1
ATOM 2009 O O . THR A 1 273 ? 4.710 10.271 -16.693 1.00 94.25 273 THR A O 1
ATOM 2012 N N . GLY A 1 274 ? 5.174 8.465 -17.944 1.00 95.88 274 GLY A N 1
ATOM 2013 C CA . GLY A 1 274 ? 4.693 7.496 -16.970 1.00 95.88 274 GLY A CA 1
ATOM 2014 C C . GLY A 1 274 ? 4.372 6.152 -17.592 1.00 95.88 274 GLY A C 1
ATOM 2015 O O . GLY A 1 274 ? 4.329 6.014 -18.810 1.00 95.88 274 GLY A O 1
ATOM 2016 N N . ILE A 1 275 ? 4.152 5.174 -16.725 1.00 98.50 275 ILE A N 1
ATOM 2017 C CA . ILE A 1 275 ? 3.615 3.870 -17.085 1.00 98.50 275 ILE A CA 1
ATOM 2018 C C . ILE A 1 275 ? 2.139 3.885 -16.710 1.00 98.50 275 ILE A C 1
ATOM 2020 O O . ILE A 1 275 ? 1.785 4.276 -15.596 1.00 98.50 275 ILE A O 1
ATOM 2024 N N . VAL A 1 276 ? 1.288 3.466 -17.640 1.00 98.12 276 VAL A N 1
ATOM 2025 C CA . VAL A 1 276 ? -0.145 3.290 -17.421 1.00 98.12 276 VAL A CA 1
ATOM 2026 C C . VAL A 1 276 ? -0.377 1.843 -16.982 1.00 98.12 276 VAL A C 1
ATOM 2028 O O . VAL A 1 276 ? -0.335 0.946 -17.826 1.00 98.12 276 VAL A O 1
ATOM 2031 N N . PRO A 1 277 ? -0.582 1.571 -15.684 1.00 97.88 277 PRO A N 1
ATOM 2032 C CA . PRO A 1 277 ? -1.007 0.250 -15.247 1.00 97.88 277 PRO A CA 1
ATOM 2033 C C . PRO A 1 277 ? -2.413 -0.051 -15.774 1.00 97.88 277 PRO A C 1
ATOM 2035 O O . PRO A 1 277 ? -3.299 0.800 -15.744 1.00 97.88 277 PRO A O 1
ATOM 2038 N N . VAL A 1 278 ? -2.614 -1.272 -16.254 1.00 97.38 278 VAL A N 1
ATOM 2039 C CA . VAL A 1 278 ? -3.910 -1.807 -16.663 1.00 97.38 278 VAL A CA 1
ATOM 2040 C C . VAL A 1 278 ? -4.178 -3.045 -15.824 1.00 97.38 278 VAL A C 1
ATOM 2042 O O . VAL A 1 278 ? -3.486 -4.057 -15.943 1.00 97.38 278 VAL A O 1
ATOM 2045 N N . VAL A 1 279 ? -5.159 -2.934 -14.935 1.00 95.56 279 VAL A N 1
ATOM 2046 C CA . VAL A 1 279 ? -5.509 -3.955 -13.944 1.00 95.56 279 VAL A CA 1
ATOM 2047 C C . VAL A 1 279 ? -6.950 -4.409 -14.152 1.00 95.56 279 VAL A C 1
ATOM 2049 O O . VAL A 1 279 ? -7.778 -3.661 -14.669 1.00 95.56 279 VAL A O 1
ATOM 2052 N N . GLY A 1 280 ? -7.247 -5.663 -13.811 1.00 91.44 280 GLY A N 1
ATOM 2053 C CA . GLY A 1 280 ? -8.593 -6.230 -13.959 1.00 91.44 280 GLY A CA 1
ATOM 2054 C C . GLY A 1 280 ? -9.062 -6.444 -15.407 1.00 91.44 280 GLY A C 1
ATOM 2055 O O . GLY A 1 280 ? -10.213 -6.825 -15.613 1.00 91.44 280 GLY A O 1
ATOM 2056 N N . GLU A 1 281 ? -8.204 -6.226 -16.409 1.00 91.50 281 GLU A N 1
ATOM 2057 C CA . GLU A 1 281 ? -8.494 -6.537 -17.812 1.00 91.50 281 GLU A CA 1
ATOM 2058 C C . GLU A 1 281 ? -8.503 -8.063 -18.013 1.00 91.50 281 GLU A C 1
ATOM 2060 O O . GLU A 1 281 ? -7.481 -8.713 -17.780 1.00 91.50 281 GLU A O 1
ATOM 2065 N N . PRO A 1 282 ? -9.624 -8.670 -18.451 1.00 89.31 282 PRO A N 1
ATOM 2066 C CA . PRO A 1 282 ? -9.634 -10.084 -18.802 1.00 89.31 282 PRO A CA 1
ATOM 2067 C C . PRO A 1 282 ? -8.662 -10.362 -19.952 1.00 89.31 282 PRO A C 1
ATOM 2069 O O . PRO A 1 282 ? -8.634 -9.621 -20.938 1.00 89.31 282 PRO A O 1
ATOM 2072 N N . LEU A 1 283 ? -7.902 -11.454 -19.854 1.00 91.19 283 LEU A N 1
ATOM 2073 C CA . LEU A 1 283 ? -6.978 -11.853 -20.912 1.00 91.19 283 LEU A CA 1
ATOM 2074 C C . LEU A 1 283 ? -7.754 -12.261 -22.176 1.00 91.19 283 LEU A C 1
ATOM 2076 O O . LEU A 1 283 ? -8.526 -13.221 -22.172 1.00 91.19 283 LEU A O 1
ATOM 2080 N N . GLY A 1 284 ? -7.566 -11.498 -23.250 1.00 91.69 284 GLY A N 1
ATOM 2081 C CA . GLY A 1 284 ? -8.116 -11.752 -24.576 1.00 91.69 284 GLY A CA 1
ATOM 2082 C C . GLY A 1 284 ? -7.101 -12.415 -25.516 1.00 91.69 284 GLY A C 1
ATOM 2083 O O . GLY A 1 284 ? -5.942 -12.610 -25.151 1.00 91.69 284 GLY A O 1
ATOM 2084 N N . PRO A 1 285 ? -7.510 -12.745 -26.755 1.00 92.94 285 PRO A N 1
ATOM 2085 C CA . PRO A 1 285 ? -6.595 -13.256 -27.774 1.00 92.94 285 PRO A CA 1
ATOM 2086 C C . PRO A 1 285 ? -5.456 -12.269 -28.043 1.00 92.94 285 PRO A C 1
ATOM 2088 O O . PRO A 1 285 ? -5.701 -11.071 -28.148 1.00 92.94 285 PRO A O 1
ATOM 2091 N N . ALA A 1 286 ? -4.229 -12.755 -28.239 1.00 94.19 286 ALA A N 1
ATOM 2092 C CA . ALA A 1 286 ? -3.039 -11.904 -28.332 1.00 94.19 286 ALA A CA 1
ATOM 2093 C C . ALA A 1 286 ? -3.110 -10.784 -29.398 1.00 94.19 286 ALA A C 1
ATOM 2095 O O . ALA A 1 286 ? -2.440 -9.760 -29.272 1.00 94.19 286 ALA A O 1
ATOM 2096 N N . GLN A 1 287 ? -3.943 -10.950 -30.433 1.00 93.81 287 GLN A N 1
ATOM 2097 C CA . GLN A 1 287 ? -4.110 -10.000 -31.539 1.00 93.81 287 GLN A CA 1
ATOM 2098 C C . GLN A 1 287 ? -4.949 -8.764 -31.181 1.00 93.81 287 GLN A C 1
ATOM 2100 O O . GLN A 1 287 ? -4.995 -7.820 -31.968 1.00 93.81 287 GLN A O 1
ATOM 2105 N N . VAL A 1 288 ? -5.650 -8.764 -30.041 1.00 95.00 288 VAL A N 1
ATOM 2106 C CA . VAL A 1 288 ? -6.443 -7.599 -29.605 1.00 95.00 288 VAL A CA 1
ATOM 2107 C C . VAL A 1 288 ? -5.581 -6.525 -28.941 1.00 95.00 288 VAL A C 1
ATOM 2109 O O . VAL A 1 288 ? -6.029 -5.391 -28.779 1.00 95.00 288 VAL A O 1
ATOM 2112 N N . TYR A 1 289 ? -4.353 -6.876 -28.561 1.00 96.38 289 TYR A N 1
ATOM 2113 C CA . TYR A 1 289 ? -3.411 -5.993 -27.891 1.00 96.38 289 TYR A CA 1
ATOM 2114 C C . TYR A 1 289 ? -2.532 -5.259 -28.903 1.00 96.38 289 TYR A C 1
ATOM 2116 O O . TYR A 1 289 ? -2.004 -5.863 -29.836 1.00 96.38 289 TYR A O 1
ATOM 2124 N N . GLY A 1 290 ? -2.376 -3.949 -28.705 1.00 94.50 290 GLY A N 1
ATOM 2125 C CA . GLY A 1 290 ? -1.496 -3.117 -29.517 1.00 94.50 290 GLY A CA 1
ATOM 2126 C C . GLY A 1 290 ? -0.018 -3.285 -29.164 1.00 94.50 290 GLY A C 1
ATOM 2127 O O . GLY A 1 290 ? 0.347 -3.900 -28.161 1.00 94.50 290 GLY A O 1
ATOM 2128 N N . ASP A 1 291 ? 0.840 -2.660 -29.972 1.00 95.44 291 ASP A N 1
ATOM 2129 C CA . ASP A 1 291 ? 2.295 -2.599 -29.756 1.00 95.44 291 ASP A CA 1
ATOM 2130 C C . ASP A 1 291 ? 2.719 -1.663 -28.612 1.00 95.44 291 ASP A C 1
ATOM 2132 O O . ASP A 1 291 ? 3.893 -1.344 -28.466 1.00 95.44 291 ASP A O 1
ATOM 2136 N N . ASP A 1 292 ? 1.762 -1.229 -27.799 1.00 96.69 292 ASP A N 1
ATOM 2137 C CA . ASP A 1 292 ? 1.918 -0.380 -26.623 1.00 96.69 292 ASP A CA 1
ATOM 2138 C C . ASP A 1 292 ? 1.851 -1.171 -25.303 1.00 96.69 292 ASP A C 1
ATOM 2140 O O . ASP A 1 292 ? 2.030 -0.597 -24.227 1.00 96.69 292 ASP A O 1
ATOM 2144 N N . ARG A 1 293 ? 1.601 -2.486 -25.369 1.00 97.00 293 ARG A N 1
ATOM 2145 C CA . ARG A 1 293 ? 1.443 -3.361 -24.202 1.00 97.00 293 ARG A CA 1
ATOM 2146 C C . ARG A 1 293 ? 2.743 -4.030 -23.766 1.00 97.00 293 ARG A C 1
ATOM 2148 O O . ARG A 1 293 ? 3.502 -4.531 -24.599 1.00 97.00 293 ARG A O 1
ATOM 2155 N N . ALA A 1 294 ? 2.921 -4.105 -22.449 1.00 98.00 294 ALA A N 1
ATOM 2156 C CA . ALA A 1 294 ? 3.818 -5.024 -21.756 1.00 98.00 294 ALA A CA 1
ATOM 2157 C C . ALA A 1 294 ? 3.058 -5.734 -20.630 1.00 98.00 294 ALA A C 1
ATOM 2159 O O . ALA A 1 294 ? 2.172 -5.136 -20.021 1.00 98.00 294 ALA A O 1
ATOM 2160 N N . PHE A 1 295 ? 3.377 -6.998 -20.357 1.00 98.06 295 PHE A N 1
ATOM 2161 C CA . PHE A 1 295 ? 2.614 -7.832 -19.429 1.00 98.06 295 PHE A CA 1
ATOM 2162 C C . PHE A 1 295 ? 3.469 -8.261 -18.240 1.00 98.06 295 PHE A C 1
ATOM 2164 O O . PHE A 1 295 ? 4.567 -8.782 -18.417 1.00 98.06 295 PHE A O 1
ATOM 2171 N N . VAL A 1 296 ? 2.947 -8.076 -17.030 1.00 97.50 296 VAL A N 1
ATOM 2172 C CA . VAL A 1 296 ? 3.485 -8.696 -15.814 1.00 97.50 296 VAL A CA 1
ATOM 2173 C C . VAL A 1 296 ? 2.492 -9.750 -15.360 1.00 97.50 296 VAL A C 1
ATOM 2175 O O . VAL A 1 296 ? 1.314 -9.455 -15.170 1.00 97.50 296 VAL A O 1
ATOM 2178 N N . VAL A 1 297 ? 2.967 -10.980 -15.212 1.00 95.69 297 VAL A N 1
ATOM 2179 C CA . VAL A 1 297 ? 2.154 -12.145 -14.871 1.00 95.69 297 VAL A CA 1
ATOM 2180 C C . VAL A 1 297 ? 2.523 -12.595 -13.467 1.00 95.69 297 VAL A C 1
ATOM 2182 O O . VAL A 1 297 ? 3.661 -12.982 -13.221 1.00 95.69 297 VAL A O 1
ATOM 2185 N N . LEU A 1 298 ? 1.563 -12.552 -12.550 1.00 93.75 298 LEU A N 1
ATOM 2186 C CA . LEU A 1 298 ? 1.702 -13.145 -11.226 1.00 93.75 298 LEU A CA 1
ATOM 2187 C C . LEU A 1 298 ? 1.287 -14.613 -11.295 1.00 93.75 298 LEU A C 1
ATOM 2189 O O . LEU A 1 298 ? 0.230 -14.934 -11.839 1.00 93.75 298 LEU A O 1
ATOM 2193 N N . ARG A 1 299 ? 2.092 -15.498 -10.720 1.00 90.12 299 ARG A N 1
ATOM 2194 C CA . ARG A 1 299 ? 1.793 -16.922 -10.560 1.00 90.12 299 ARG A CA 1
ATOM 2195 C C . ARG A 1 299 ? 1.525 -17.212 -9.085 1.00 90.12 299 ARG A C 1
ATOM 2197 O O . ARG A 1 299 ? 2.052 -16.544 -8.204 1.00 90.12 299 ARG A O 1
ATOM 2204 N N . LEU A 1 300 ? 0.674 -18.199 -8.814 1.00 86.56 300 LEU A N 1
ATOM 2205 C CA . LEU A 1 300 ? 0.441 -18.703 -7.462 1.00 86.56 300 LEU A CA 1
ATOM 2206 C C . LEU A 1 300 ? 0.422 -20.231 -7.504 1.00 86.56 300 LEU A C 1
ATOM 2208 O O . LEU A 1 300 ? -0.580 -20.848 -7.861 1.00 86.56 300 LEU A O 1
ATOM 2212 N N . GLY A 1 301 ? 1.550 -20.854 -7.163 1.00 82.31 301 GLY A N 1
ATOM 2213 C CA . GLY A 1 301 ? 1.700 -22.306 -7.264 1.00 82.31 301 GLY A CA 1
ATOM 2214 C C . GLY A 1 301 ? 1.437 -22.809 -8.688 1.00 82.31 301 GLY A C 1
ATOM 2215 O O . GLY A 1 301 ? 2.025 -22.316 -9.643 1.00 82.31 301 GLY A O 1
ATOM 2216 N N . ALA A 1 302 ? 0.547 -23.795 -8.831 1.00 72.62 302 ALA A N 1
ATOM 2217 C CA . ALA A 1 302 ? 0.210 -24.398 -10.123 1.00 72.62 302 ALA A CA 1
ATOM 2218 C C . ALA A 1 302 ? -0.945 -23.695 -10.869 1.00 72.62 302 ALA A C 1
ATOM 2220 O O . ALA A 1 302 ? -1.449 -24.258 -11.841 1.00 72.62 302 ALA A O 1
ATOM 2221 N N . ASP A 1 303 ? -1.402 -22.515 -10.423 1.00 72.06 303 ASP A N 1
ATOM 2222 C CA . ASP A 1 303 ? -2.468 -21.786 -11.120 1.00 72.06 303 ASP A CA 1
ATOM 2223 C C . ASP A 1 303 ? -2.012 -21.364 -12.528 1.00 72.06 303 ASP A C 1
ATOM 2225 O O . ASP A 1 303 ? -1.146 -20.501 -12.721 1.00 72.06 303 ASP A O 1
ATOM 2229 N N . GLU A 1 304 ? -2.629 -21.975 -13.540 1.00 67.31 304 GLU A N 1
ATOM 2230 C CA . GLU A 1 304 ? -2.385 -21.659 -14.942 1.00 67.31 304 GLU A CA 1
ATOM 2231 C C . GLU A 1 304 ? -3.218 -20.446 -15.372 1.00 67.31 304 GLU A C 1
ATOM 2233 O O . GLU A 1 304 ? -4.427 -20.526 -15.599 1.00 67.31 304 GLU A O 1
ATOM 2238 N N . LEU A 1 305 ? -2.550 -19.309 -15.564 1.00 76.69 305 LEU A N 1
ATOM 2239 C CA . LEU A 1 305 ? -3.067 -18.244 -16.419 1.00 76.69 305 LEU A CA 1
ATOM 2240 C C . LEU A 1 305 ? -2.928 -18.688 -17.882 1.00 76.69 305 LEU A C 1
ATOM 2242 O O . LEU A 1 305 ? -1.857 -18.589 -18.483 1.00 76.69 305 LEU A O 1
ATOM 2246 N N . LEU A 1 306 ? -4.016 -19.234 -18.427 1.00 77.88 306 LEU A N 1
ATOM 2247 C CA . LEU A 1 306 ? -4.107 -19.683 -19.818 1.00 77.88 306 LEU A CA 1
ATOM 2248 C C . LEU A 1 306 ? -3.953 -18.504 -20.789 1.00 77.88 306 LEU A C 1
ATOM 2250 O O . LEU A 1 306 ? -4.558 -17.460 -20.578 1.00 77.88 306 LEU A O 1
ATOM 2254 N N . GLY A 1 307 ? -3.201 -18.692 -21.877 1.00 83.25 307 GLY A N 1
ATOM 2255 C CA . GLY A 1 307 ? -3.029 -17.689 -22.940 1.00 83.25 307 GLY A CA 1
ATOM 2256 C C . GLY A 1 307 ? -1.776 -16.812 -22.820 1.00 83.25 307 GLY A C 1
ATOM 2257 O O . GLY A 1 307 ? -1.517 -16.010 -23.713 1.00 83.25 307 GLY A O 1
ATOM 2258 N N . VAL A 1 308 ? -0.961 -16.978 -21.771 1.00 89.88 308 VAL A N 1
ATOM 2259 C CA . VAL A 1 308 ? 0.340 -16.285 -21.653 1.00 89.88 308 VAL A CA 1
ATOM 2260 C C . VAL A 1 308 ? 1.310 -16.719 -22.764 1.00 89.88 308 VAL A C 1
ATOM 2262 O O . VAL A 1 308 ? 1.974 -15.874 -23.362 1.00 89.88 308 VAL A O 1
ATOM 2265 N N . ASP A 1 309 ? 1.322 -18.006 -23.124 1.00 91.31 309 ASP A N 1
ATOM 2266 C CA . ASP A 1 309 ? 2.134 -18.518 -24.240 1.00 91.31 309 ASP A CA 1
ATOM 2267 C C . ASP A 1 309 ? 1.744 -17.885 -25.584 1.00 91.31 309 ASP A C 1
ATOM 2269 O O . ASP A 1 309 ? 2.606 -17.618 -26.423 1.00 91.31 309 ASP A O 1
ATOM 2273 N N . ASP A 1 310 ? 0.456 -17.582 -25.778 1.00 94.00 310 ASP A N 1
ATOM 2274 C CA . ASP A 1 310 ? -0.028 -16.913 -26.988 1.00 94.00 310 ASP A CA 1
ATOM 2275 C C . ASP A 1 310 ? 0.460 -15.457 -27.061 1.00 94.00 310 ASP A C 1
ATOM 2277 O O . ASP A 1 310 ? 0.738 -14.959 -28.155 1.00 94.00 310 ASP A O 1
ATOM 2281 N N . LEU A 1 311 ? 0.610 -14.773 -25.917 1.00 95.31 311 LEU A N 1
ATOM 2282 C CA . LEU A 1 311 ? 1.202 -13.429 -25.856 1.00 95.31 311 LEU A CA 1
ATOM 2283 C C . LEU A 1 311 ? 2.670 -13.457 -26.291 1.00 95.31 311 LEU A C 1
ATOM 2285 O O . LEU A 1 311 ? 3.073 -12.656 -27.138 1.00 95.31 311 LEU A O 1
ATOM 2289 N N . LEU A 1 312 ? 3.444 -14.408 -25.759 1.00 93.50 312 LEU A N 1
ATOM 2290 C CA . LEU A 1 312 ? 4.846 -14.612 -26.128 1.00 93.50 312 LEU A CA 1
ATOM 2291 C C . LEU A 1 312 ? 4.986 -14.958 -27.615 1.00 93.50 312 LEU A C 1
ATOM 2293 O O . LEU A 1 312 ? 5.809 -14.368 -28.316 1.00 93.50 312 LEU A O 1
ATOM 2297 N N . ALA A 1 313 ? 4.150 -15.868 -28.124 1.00 94.94 313 ALA A N 1
ATOM 2298 C CA . ALA A 1 313 ? 4.141 -16.256 -29.534 1.00 94.94 313 ALA A CA 1
ATOM 2299 C C . ALA A 1 313 ? 3.773 -15.090 -30.469 1.00 94.94 313 ALA A C 1
ATOM 2301 O O . ALA A 1 313 ? 4.255 -15.030 -31.602 1.00 94.94 313 ALA A O 1
ATOM 2302 N N . ALA A 1 314 ? 2.949 -14.150 -29.997 1.00 94.88 314 ALA A N 1
ATOM 2303 C CA . ALA A 1 314 ? 2.614 -12.918 -30.707 1.00 94.88 314 ALA A CA 1
ATOM 2304 C C . ALA A 1 314 ? 3.680 -11.812 -30.576 1.00 94.88 314 ALA A C 1
ATOM 2306 O O . ALA A 1 314 ? 3.547 -10.771 -31.219 1.00 94.88 314 ALA A O 1
ATOM 2307 N N . GLY A 1 315 ? 4.740 -12.027 -29.789 1.00 94.88 315 GLY A N 1
ATOM 2308 C CA . GLY A 1 315 ? 5.845 -11.082 -29.617 1.00 94.88 315 GLY A CA 1
ATOM 2309 C C . GLY A 1 315 ? 5.593 -9.982 -28.585 1.00 94.88 315 GLY A C 1
ATOM 2310 O O . GLY A 1 315 ? 6.330 -8.994 -28.565 1.00 94.88 315 GLY A O 1
ATOM 2311 N N . HIS A 1 316 ? 4.576 -10.125 -27.729 1.00 97.00 316 HIS A N 1
ATOM 2312 C CA . HIS A 1 316 ? 4.385 -9.210 -26.605 1.00 97.00 316 HIS A CA 1
ATOM 2313 C C . HIS A 1 316 ? 5.425 -9.480 -25.512 1.00 97.00 316 HIS A C 1
ATOM 2315 O O . HIS A 1 316 ? 5.702 -10.643 -25.213 1.00 97.00 316 HIS A O 1
ATOM 2321 N N . PRO A 1 317 ? 5.995 -8.438 -24.882 1.00 97.69 317 PRO A N 1
ATOM 2322 C CA . PRO A 1 317 ? 6.910 -8.634 -23.771 1.00 97.69 317 PRO A CA 1
ATOM 2323 C C . PRO A 1 317 ? 6.146 -9.063 -22.520 1.00 97.69 317 PRO A C 1
ATOM 2325 O O . PRO A 1 317 ? 5.145 -8.446 -22.144 1.00 97.69 317 PRO A O 1
ATOM 2328 N N . VAL A 1 318 ? 6.648 -10.112 -21.874 1.00 97.31 318 VAL A N 1
ATOM 2329 C CA . VAL A 1 318 ? 6.062 -10.723 -20.680 1.00 97.31 318 VAL A CA 1
ATOM 2330 C C . VAL A 1 318 ? 7.148 -10.888 -19.619 1.00 97.31 318 VAL A C 1
ATOM 2332 O O . VAL A 1 318 ? 8.237 -11.372 -19.923 1.00 97.31 318 VAL A O 1
ATOM 2335 N N . HIS A 1 319 ? 6.840 -10.514 -18.381 1.00 97.25 319 HIS A N 1
ATOM 2336 C CA . HIS A 1 319 ? 7.658 -10.781 -17.201 1.00 97.25 319 HIS A CA 1
ATOM 2337 C C . HIS A 1 319 ? 6.837 -11.565 -16.180 1.00 97.25 319 HIS A C 1
ATOM 2339 O O . HIS A 1 319 ? 5.739 -11.143 -15.817 1.00 97.25 319 HIS A O 1
ATOM 2345 N N . GLU A 1 320 ? 7.35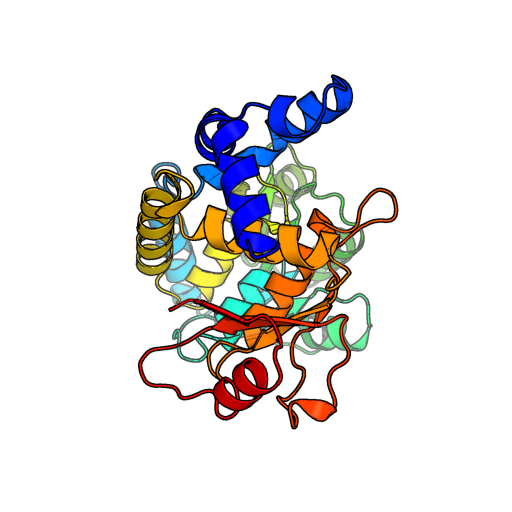6 -12.697 -15.713 1.00 94.50 320 GLU A N 1
ATOM 2346 C CA . GLU A 1 320 ? 6.661 -13.551 -14.746 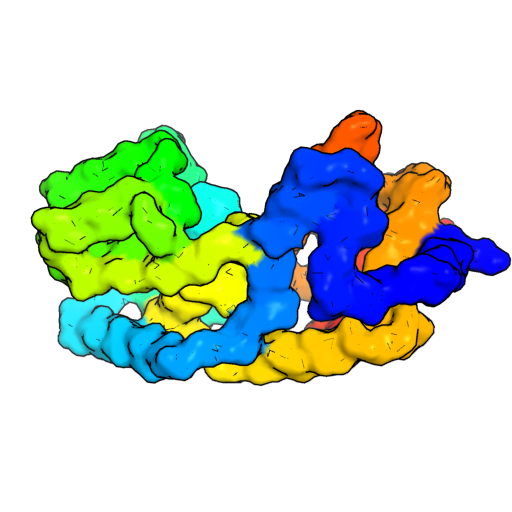1.00 94.50 320 GLU A CA 1
ATOM 2347 C C . GLU A 1 320 ? 7.225 -13.377 -13.332 1.00 94.50 320 GLU A C 1
ATOM 2349 O O . GLU A 1 320 ? 8.436 -13.271 -13.143 1.00 94.50 320 GLU A O 1
ATOM 2354 N N . ILE A 1 321 ? 6.332 -13.366 -12.341 1.00 92.94 321 ILE A N 1
ATOM 2355 C CA . ILE A 1 321 ? 6.644 -13.319 -10.911 1.00 92.94 321 ILE A CA 1
ATOM 2356 C C . ILE A 1 321 ? 5.965 -14.521 -10.250 1.00 92.94 321 ILE A C 1
ATOM 2358 O O . ILE A 1 321 ? 4.748 -14.670 -10.360 1.00 92.94 321 ILE A O 1
ATOM 2362 N N . GLU A 1 322 ? 6.754 -15.347 -9.562 1.00 85.88 322 GLU A N 1
ATOM 2363 C CA . GLU A 1 322 ? 6.307 -16.495 -8.754 1.00 85.88 322 GLU A CA 1
ATOM 2364 C C . GLU A 1 322 ? 6.348 -16.181 -7.253 1.00 85.88 322 GLU A C 1
ATOM 2366 O O . GLU A 1 322 ? 7.356 -15.581 -6.795 1.00 85.88 322 GLU A O 1
#

Foldseek 3Di:
DALLVVLLVVCQVLVVLVCLLVLPLVSPDPDPVSSVLSSLASVLLCCLVPPPCPVVVLLVVLVVLVVLQAQAEEEQDEQLLFLLLQLLCLLCVPLVFHHYQYQHDPPVVSLCVRAVVDDCSNYAYEQEDAQLPPPSSVVSVVVVVVRDQLQSYEYEYAPPHPRQVVNVVSVHNYYHHWRSSHDSLSCCLPCSNSSSNSRSNHPNNVVSVVVVVLSVQSSDRLVRRLVSSVVSQQVSLQVVQQQEEEEAEPPSNLSVLSSVQSVQCVVAVPPPGGRHYDGPDPDDQLVVDDSNHAYEYEDDPPDDPPRPVRVVVVVHHYHYDD

Secondary structure (DSSP, 8-state):
--HHHHHHHHHHHTTHHHHHHTT-GGGT-S-HHHHHHHHTT-GGGGTTS--TTHHHHHHHHHHHHHHTT--EEEEEE-GGGTHHHHHHHHH-TTSSSPEEEEE----HHHHIIIIITS-GGGEEEEEE-SSS--HHHHHHHHHHHHHS-GGGEEEEEETT-HHHHHHHHTT-SEEEEE-TTS-GGG-TTSHHHHHHHHHHT--HHHHHHHHHHHHHHTTS-GGG-HHHHHHHHHHHHHHTT--EEEEE--TTTTTHHHHHHHHHHHHH-BTTB--EEE-S-----GGGS-TTEEEEEE--TT---TTHHHHHHTT--EEEE-

Sequence (322 aa):
MSPDDDALAELADRDAVARLHERDATLWSDDAQHQRVVADRLGWLDVTSAPDGWPRRLADTAAAARSDRIDRLVLAGMGGSSLAPEVFAKVFPDGGGLRLALLDSTHPAAVRAALDDADLSTSLVVVSSKSGTTEETRCFAAHAAELVAPDRMVAVTDAGSHLEAQARDSGWREVFVNPGDIGGRYSALSLFGMLPAALLGVDVAEIWLGAANMRQRCTAAPVDNPGAQLAAFMGGWARAGRDKLTLLAPAGLAPLGDWVEQLVAESTGKQGTGIVPVVGEPLGPAQVYGDDRAFVVLRLGADELLGVDDLLAAGHPVHEIE